Protein AF-A0A2N9NVM3-F1 (afdb_monomer_lite)

Secondary structure (DSSP, 8-state):
---------HHHHHHHHTTS-HHHHHHHHHHHHHHS-HHHHHHHHTTTS-TTS-S-S-SGGGG--HHHHHHHHHHHHHTTTT-------TTTTT---HHHHHHHHHHHHHHHHHHHHTTTS-HHHHHHHHHHHHHHHHHHHTT-TTS----TT--GGGG---HHHHHHHHHHHHHHTSSTT--------

Radius of gyration: 20.51 Å; chains: 1; bounding box: 53×55×55 Å

Structure (mmCIF, N/CA/C/O backbone):
data_AF-A0A2N9NVM3-F1
#
_entry.id   AF-A0A2N9NVM3-F1
#
loop_
_atom_site.group_PDB
_atom_site.id
_atom_site.type_symbol
_atom_site.label_atom_id
_atom_site.label_alt_id
_atom_site.label_comp_id
_atom_site.label_asym_id
_atom_site.label_entity_id
_atom_site.label_seq_id
_atom_site.pdbx_PDB_ins_code
_atom_site.Cartn_x
_atom_site.Cartn_y
_atom_site.Cartn_z
_atom_site.occupancy
_atom_site.B_iso_or_equiv
_atom_site.auth_seq_id
_atom_site.auth_comp_id
_atom_site.auth_asym_id
_atom_site.auth_atom_id
_atom_site.pdbx_PDB_model_num
ATOM 1 N N . MET A 1 1 ? -28.278 -16.603 -3.572 1.00 43.81 1 MET A N 1
ATOM 2 C CA . MET A 1 1 ? -27.809 -16.769 -4.966 1.00 43.81 1 MET A CA 1
ATOM 3 C C . MET A 1 1 ? -26.433 -17.414 -4.923 1.00 43.81 1 MET A C 1
ATOM 5 O O . MET A 1 1 ? -25.595 -16.929 -4.177 1.00 43.81 1 MET A O 1
ATOM 9 N N . ALA A 1 2 ? -26.218 -18.531 -5.621 1.00 50.50 2 ALA A N 1
ATOM 10 C CA . ALA A 1 2 ? -24.926 -19.216 -5.622 1.00 50.50 2 ALA A CA 1
ATOM 11 C C . ALA A 1 2 ? -23.904 -18.410 -6.440 1.00 50.50 2 ALA A C 1
ATOM 13 O O . ALA A 1 2 ? -24.121 -18.149 -7.624 1.00 50.50 2 ALA A O 1
ATOM 14 N N . THR A 1 3 ? -22.810 -17.994 -5.806 1.00 59.72 3 THR A N 1
ATOM 15 C CA . THR A 1 3 ? -21.703 -17.288 -6.456 1.00 59.72 3 THR A CA 1
ATOM 16 C C . THR A 1 3 ? -21.064 -18.227 -7.476 1.00 59.72 3 THR A C 1
ATOM 18 O O . THR A 1 3 ? -20.516 -19.266 -7.103 1.00 59.72 3 THR A O 1
ATOM 21 N N . LYS A 1 4 ? -21.159 -17.906 -8.772 1.00 60.75 4 LYS A N 1
ATOM 22 C CA . LYS A 1 4 ? -20.464 -18.679 -9.810 1.00 60.75 4 LYS A CA 1
ATOM 23 C C . LYS A 1 4 ? -18.955 -18.628 -9.534 1.00 60.75 4 LYS A C 1
ATOM 25 O O . LYS A 1 4 ? -18.441 -17.540 -9.268 1.00 60.75 4 LYS A O 1
ATOM 30 N N . PRO A 1 5 ? -18.237 -19.763 -9.589 1.00 71.94 5 PRO A N 1
ATOM 31 C CA . PRO A 1 5 ? -16.793 -19.754 -9.422 1.00 71.94 5 PRO A CA 1
ATOM 32 C C . PRO A 1 5 ? -16.170 -18.914 -10.537 1.00 71.94 5 PRO A C 1
ATOM 34 O O . PRO A 1 5 ? -16.451 -19.132 -11.716 1.00 71.94 5 PRO A O 1
ATOM 37 N N . VAL A 1 6 ? -15.338 -17.942 -10.161 1.00 78.94 6 VAL A N 1
ATOM 38 C CA . VAL A 1 6 ? -14.567 -17.150 -11.122 1.00 78.94 6 VAL A CA 1
ATOM 39 C C . VAL A 1 6 ? -13.628 -18.106 -11.854 1.00 78.94 6 VAL A C 1
ATOM 41 O O . VAL A 1 6 ? -12.724 -18.690 -11.254 1.00 78.94 6 VAL A O 1
ATOM 44 N N . GLN A 1 7 ? -13.867 -18.305 -13.147 1.00 87.75 7 GLN A N 1
ATOM 45 C CA . GLN A 1 7 ? -13.035 -19.161 -13.977 1.00 87.75 7 GLN A CA 1
ATOM 46 C C . GLN A 1 7 ? -11.880 -18.330 -14.540 1.00 87.75 7 GLN A C 1
ATOM 48 O O . GLN A 1 7 ? -12.080 -17.477 -15.399 1.00 87.75 7 GLN A O 1
ATOM 53 N N . ILE A 1 8 ? -10.669 -18.578 -14.041 1.00 89.88 8 ILE A N 1
ATOM 54 C CA . ILE A 1 8 ? -9.449 -17.916 -14.515 1.00 89.88 8 ILE A CA 1
ATOM 55 C C . ILE A 1 8 ? -8.679 -18.883 -15.414 1.00 89.88 8 ILE A C 1
ATOM 57 O O . ILE A 1 8 ? -8.259 -19.957 -14.976 1.00 89.88 8 ILE A O 1
ATOM 61 N N . ASP A 1 9 ? -8.455 -18.481 -16.664 1.00 94.75 9 ASP A N 1
ATOM 62 C CA . ASP A 1 9 ? -7.549 -19.168 -17.583 1.00 94.75 9 ASP A CA 1
ATOM 63 C C . ASP A 1 9 ? -6.093 -18.940 -17.139 1.00 94.75 9 ASP A C 1
ATOM 65 O O . ASP A 1 9 ? -5.556 -17.829 -17.188 1.00 94.75 9 ASP A O 1
ATOM 69 N N . ARG A 1 10 ? -5.448 -20.015 -16.678 1.00 94.25 10 ARG A N 1
ATOM 70 C CA . ARG A 1 10 ? -4.099 -19.961 -16.100 1.00 94.25 10 ARG A CA 1
ATOM 71 C C . ARG A 1 10 ? -3.013 -19.715 -17.142 1.00 94.25 10 ARG A C 1
ATOM 73 O O . ARG A 1 10 ? -1.951 -19.214 -16.771 1.00 94.25 10 ARG A O 1
ATOM 80 N N . ASP A 1 11 ? -3.234 -20.096 -18.396 1.00 96.25 11 ASP A N 1
ATOM 81 C CA . ASP A 1 11 ? -2.278 -19.867 -19.477 1.00 96.25 11 ASP A CA 1
ATOM 82 C C . ASP A 1 11 ? -2.306 -18.399 -19.896 1.00 96.25 11 ASP A C 1
ATOM 84 O O . ASP A 1 11 ? -1.250 -17.765 -19.976 1.00 96.25 11 ASP A O 1
ATOM 88 N N . LYS A 1 12 ? -3.505 -17.822 -20.039 1.00 95.75 12 LYS A N 1
ATOM 89 C CA . LYS A 1 12 ? -3.668 -16.386 -20.306 1.00 95.75 12 LYS A CA 1
ATOM 90 C C . LYS A 1 12 ? -3.138 -15.525 -19.168 1.00 95.75 12 LYS A C 1
ATOM 92 O O . LYS A 1 12 ? -2.425 -14.562 -19.437 1.00 95.75 12 LYS A O 1
ATOM 97 N N . LEU A 1 13 ? -3.400 -15.898 -17.912 1.00 93.81 13 LEU A N 1
ATOM 98 C CA . LEU A 1 13 ? -2.830 -15.198 -16.758 1.00 93.81 13 LEU A CA 1
ATOM 99 C C . LEU A 1 13 ? -1.296 -15.223 -16.799 1.00 93.81 13 LEU A C 1
ATOM 101 O O . LEU A 1 13 ? -0.665 -14.181 -16.664 1.00 93.81 13 LEU A O 1
ATOM 105 N N . ARG A 1 14 ? -0.680 -16.387 -17.054 1.00 94.06 14 ARG A N 1
ATOM 106 C CA . ARG A 1 14 ? 0.783 -16.485 -17.196 1.00 94.06 14 ARG A CA 1
ATOM 107 C C . ARG A 1 14 ? 1.317 -15.618 -18.333 1.00 94.06 14 ARG A C 1
ATOM 109 O O . ARG A 1 14 ? 2.374 -15.015 -18.180 1.00 94.06 14 ARG A O 1
ATOM 116 N N . ALA A 1 15 ? 0.617 -15.561 -19.463 1.00 95.00 15 ALA A N 1
ATOM 117 C CA . ALA A 1 15 ? 1.005 -14.711 -20.582 1.00 95.00 15 ALA A CA 1
ATOM 118 C C . ALA A 1 15 ? 0.912 -13.216 -20.236 1.00 95.00 15 ALA A C 1
ATOM 120 O O . ALA A 1 15 ? 1.803 -12.465 -20.617 1.00 95.00 15 ALA A O 1
ATOM 121 N N . ALA A 1 16 ? -0.121 -12.798 -19.498 1.00 94.31 16 ALA A N 1
ATOM 122 C CA . ALA A 1 16 ? -0.283 -11.419 -19.044 1.00 94.31 16 ALA A CA 1
ATOM 123 C C . ALA A 1 16 ? 0.803 -11.019 -18.034 1.00 94.31 16 ALA A C 1
ATOM 125 O O . ALA A 1 16 ? 1.470 -10.010 -18.233 1.00 94.31 16 ALA A O 1
ATOM 126 N N . VAL A 1 17 ? 1.057 -11.855 -17.019 1.00 92.94 17 VAL A N 1
ATOM 127 C CA . VAL A 1 17 ? 2.095 -11.612 -15.998 1.00 92.94 17 VAL A CA 1
ATOM 128 C C . VAL A 1 17 ? 3.482 -11.440 -16.627 1.00 92.94 17 VAL A C 1
ATOM 130 O O . VAL A 1 17 ? 4.239 -10.579 -16.209 1.00 92.94 17 VAL A O 1
ATOM 133 N N . ARG A 1 18 ? 3.817 -12.209 -17.671 1.00 92.31 18 ARG A N 1
ATOM 134 C CA . ARG A 1 18 ? 5.114 -12.103 -18.372 1.00 92.31 18 ARG A CA 1
ATOM 135 C C . ARG A 1 18 ? 5.305 -10.812 -19.169 1.00 92.31 18 ARG A C 1
ATOM 137 O O . ARG A 1 18 ? 6.420 -10.539 -19.592 1.00 92.31 18 ARG A O 1
ATOM 144 N N . LYS A 1 19 ? 4.224 -10.084 -19.446 1.00 92.44 19 LYS A N 1
ATOM 145 C CA . LYS A 1 19 ? 4.251 -8.792 -20.146 1.00 92.44 19 LYS A CA 1
ATOM 146 C C . LYS A 1 19 ? 4.140 -7.611 -19.183 1.00 92.44 19 LYS A C 1
ATOM 148 O O . LYS A 1 19 ? 4.164 -6.471 -19.629 1.00 92.44 19 LYS A O 1
ATOM 153 N N . LEU A 1 20 ? 3.947 -7.892 -17.899 1.00 89.12 20 LEU A N 1
ATOM 154 C CA . LEU A 1 20 ? 3.790 -6.896 -16.859 1.00 89.12 20 LEU A CA 1
ATOM 155 C C . LEU A 1 20 ? 5.162 -6.311 -16.495 1.00 89.12 20 LEU A C 1
ATOM 157 O O . LEU A 1 20 ? 6.168 -7.019 -16.570 1.00 89.12 20 LEU A O 1
ATOM 161 N N . GLY A 1 21 ? 5.197 -5.042 -16.087 1.00 85.44 21 GLY A N 1
ATOM 162 C CA . GLY A 1 21 ? 6.404 -4.445 -15.516 1.00 85.44 21 GLY A CA 1
ATOM 163 C C . GLY A 1 21 ? 6.828 -5.163 -14.231 1.00 85.44 21 GLY A C 1
ATOM 164 O O . GLY A 1 21 ? 5.990 -5.722 -13.512 1.00 85.44 21 GLY A O 1
ATOM 165 N N . ASN A 1 22 ? 8.131 -5.177 -13.950 1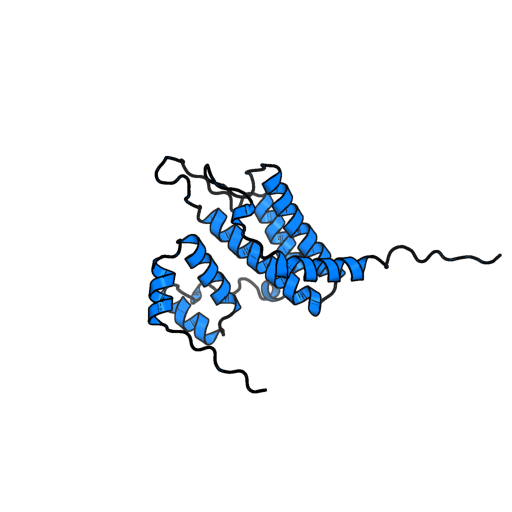.00 86.69 22 ASN A N 1
ATOM 166 C CA . ASN A 1 22 ? 8.690 -5.862 -12.779 1.00 86.69 22 ASN A CA 1
ATOM 167 C C . ASN A 1 22 ? 8.105 -5.318 -11.465 1.00 86.69 22 ASN A C 1
ATOM 169 O O . ASN A 1 22 ? 7.846 -6.089 -10.544 1.00 86.69 22 ASN A O 1
ATOM 173 N N . GLU A 1 23 ? 7.836 -4.017 -11.409 1.00 85.75 23 GLU A N 1
ATOM 174 C CA . GLU A 1 23 ? 7.182 -3.315 -10.307 1.00 85.75 23 GLU A CA 1
ATOM 175 C C . GLU A 1 23 ? 5.791 -3.886 -10.009 1.00 85.75 23 GLU A C 1
ATOM 177 O O . GLU A 1 23 ? 5.458 -4.176 -8.865 1.00 85.75 23 GLU A O 1
ATOM 182 N N . TYR A 1 24 ? 4.997 -4.177 -11.037 1.00 87.19 24 TYR A N 1
ATOM 183 C CA . TYR A 1 24 ? 3.672 -4.758 -10.848 1.00 87.19 24 TYR A CA 1
ATOM 184 C C . TYR A 1 24 ? 3.721 -6.245 -10.494 1.00 87.19 24 TYR A C 1
ATOM 186 O O . TYR A 1 24 ? 2.828 -6.740 -9.805 1.00 87.19 24 TYR A O 1
ATOM 194 N N . ILE A 1 25 ? 4.752 -6.974 -10.935 1.00 90.56 25 ILE A N 1
ATOM 195 C CA . ILE A 1 25 ? 4.993 -8.346 -10.465 1.00 90.56 25 ILE A CA 1
ATOM 196 C C . ILE A 1 25 ? 5.312 -8.321 -8.967 1.00 90.56 25 ILE A C 1
ATOM 198 O O . ILE A 1 25 ? 4.802 -9.166 -8.231 1.00 90.56 25 ILE A O 1
ATOM 202 N N . PHE A 1 26 ? 6.107 -7.345 -8.522 1.00 90.12 26 PHE A N 1
ATOM 203 C CA . PHE A 1 26 ? 6.397 -7.119 -7.110 1.00 90.12 26 PHE A CA 1
ATOM 204 C C . PHE A 1 26 ? 5.114 -6.814 -6.323 1.00 90.12 26 PHE A C 1
ATOM 206 O O . PHE A 1 26 ? 4.819 -7.530 -5.370 1.00 90.12 26 PHE A O 1
ATOM 213 N N . TYR A 1 27 ? 4.293 -5.859 -6.774 1.00 90.94 27 TYR A N 1
ATOM 214 C CA . TYR A 1 27 ? 3.013 -5.535 -6.124 1.00 90.94 27 TYR A CA 1
ATOM 215 C C . TYR A 1 27 ? 2.077 -6.744 -6.032 1.00 90.94 27 TYR A C 1
ATOM 217 O O . TYR A 1 27 ? 1.525 -7.026 -4.976 1.00 90.94 27 TYR A O 1
ATOM 225 N N . MET A 1 28 ? 1.953 -7.521 -7.112 1.00 91.44 28 MET A N 1
ATOM 226 C CA . MET A 1 28 ? 1.119 -8.726 -7.119 1.00 91.44 28 MET A CA 1
ATOM 227 C C . MET A 1 28 ? 1.611 -9.787 -6.119 1.00 91.44 28 MET A C 1
ATOM 229 O O . MET A 1 28 ? 0.804 -10.547 -5.579 1.00 91.44 28 MET A O 1
ATOM 233 N N . LEU A 1 29 ? 2.926 -9.898 -5.904 1.00 91.69 29 LEU A N 1
ATOM 234 C CA . LEU A 1 29 ? 3.488 -10.806 -4.902 1.00 91.69 29 LEU A CA 1
ATOM 235 C C . LEU A 1 29 ? 3.225 -10.307 -3.482 1.00 91.69 29 LEU A C 1
ATOM 237 O O . LEU A 1 29 ? 2.906 -11.134 -2.628 1.00 91.69 29 LEU A O 1
ATOM 241 N N . ASP A 1 30 ? 3.311 -8.999 -3.256 1.00 90.12 30 ASP A N 1
ATOM 242 C CA . ASP A 1 30 ? 3.001 -8.375 -1.969 1.00 90.12 30 ASP A CA 1
ATOM 243 C C . ASP A 1 30 ? 1.523 -8.576 -1.593 1.00 90.12 30 ASP A C 1
ATOM 245 O O . ASP A 1 30 ? 1.215 -9.156 -0.551 1.00 90.12 30 ASP A O 1
ATOM 249 N N . ASP A 1 31 ? 0.601 -8.303 -2.524 1.00 88.75 31 ASP A N 1
ATOM 250 C CA . ASP A 1 31 ? -0.831 -8.594 -2.359 1.00 88.75 31 ASP A CA 1
ATOM 251 C C . ASP A 1 31 ? -1.080 -10.080 -2.042 1.00 88.75 31 ASP A C 1
ATOM 253 O O . ASP A 1 31 ? -1.942 -10.450 -1.237 1.00 88.75 31 ASP A O 1
ATOM 257 N N . ALA A 1 32 ? -0.323 -10.979 -2.677 1.00 92.12 32 ALA A N 1
ATOM 258 C CA . ALA A 1 32 ? -0.462 -12.410 -2.451 1.00 92.12 32 ALA A CA 1
ATOM 259 C C . ALA A 1 32 ? -0.030 -12.838 -1.038 1.00 92.12 32 ALA A C 1
ATOM 261 O O . ALA A 1 32 ? -0.551 -13.845 -0.549 1.00 92.12 32 ALA A O 1
ATOM 262 N N . ILE A 1 33 ? 0.879 -12.115 -0.376 1.00 91.50 33 ILE A N 1
ATOM 263 C CA . ILE A 1 33 ? 1.275 -12.390 1.015 1.00 91.50 33 ILE A CA 1
ATOM 264 C C . ILE A 1 33 ? 0.074 -12.208 1.949 1.00 91.50 33 ILE A C 1
ATOM 266 O O . ILE A 1 33 ? -0.176 -13.079 2.783 1.00 91.50 33 ILE A O 1
ATOM 270 N N . GLU A 1 34 ? -0.711 -11.150 1.752 1.00 87.19 34 GLU A N 1
ATOM 271 C CA . GLU A 1 34 ? -1.901 -10.849 2.560 1.00 87.19 34 GLU A CA 1
ATOM 272 C C . GLU A 1 34 ? -3.100 -11.750 2.205 1.00 87.19 34 GLU A C 1
ATOM 274 O O . GLU A 1 34 ? -3.860 -12.192 3.071 1.00 87.19 34 GLU A O 1
ATOM 279 N N . LEU A 1 35 ? -3.287 -12.071 0.920 1.00 89.25 35 LEU A N 1
ATOM 280 C CA . LEU A 1 35 ? -4.484 -12.782 0.448 1.00 89.25 35 LEU A CA 1
ATOM 281 C C . LEU A 1 35 ? -4.391 -14.310 0.553 1.00 89.25 35 LEU A C 1
ATOM 283 O O . LEU A 1 35 ? -5.414 -15.010 0.606 1.00 89.25 35 LEU A O 1
ATOM 287 N N . LEU A 1 36 ? -3.185 -14.881 0.517 1.00 91.94 36 LEU A N 1
ATOM 288 C CA . LEU A 1 36 ? -3.015 -16.329 0.535 1.00 91.94 36 LEU A CA 1
ATOM 289 C C . LEU A 1 36 ? -3.084 -16.892 1.953 1.00 91.94 36 LEU A C 1
ATOM 291 O O . LEU A 1 36 ? -2.480 -16.405 2.898 1.00 91.94 36 LEU A O 1
ATOM 295 N N . ARG A 1 37 ? -3.739 -18.052 2.086 1.00 92.50 37 ARG A N 1
ATOM 296 C CA . ARG A 1 37 ? -3.685 -18.827 3.335 1.00 92.50 37 ARG A CA 1
ATOM 297 C C . ARG A 1 37 ? -2.225 -19.162 3.692 1.00 92.50 37 ARG A C 1
ATOM 299 O O . ARG A 1 37 ? -1.493 -19.573 2.782 1.00 92.50 37 ARG A O 1
ATOM 306 N N . PRO A 1 38 ? -1.841 -19.180 4.985 1.00 90.38 38 PRO A N 1
ATOM 307 C CA . PRO A 1 38 ? -0.459 -19.434 5.412 1.00 90.38 38 PRO A CA 1
ATOM 308 C C . PRO A 1 38 ? 0.158 -20.707 4.819 1.00 90.38 38 PRO A C 1
ATOM 310 O O . PRO A 1 38 ? 1.313 -20.730 4.410 1.00 90.38 38 PRO A O 1
ATOM 313 N N . THR A 1 39 ? -0.633 -21.775 4.674 1.00 91.69 39 THR A N 1
ATOM 314 C CA . THR A 1 39 ? -0.169 -23.042 4.085 1.00 91.69 39 THR A CA 1
ATOM 315 C C . THR A 1 39 ? 0.169 -22.941 2.596 1.00 91.69 39 THR A C 1
ATOM 317 O O . THR A 1 39 ? 1.052 -23.654 2.116 1.00 91.69 39 THR A O 1
ATOM 320 N N . LYS A 1 40 ? -0.525 -22.081 1.841 1.00 94.44 40 LYS A N 1
ATOM 321 C CA . LYS A 1 40 ? -0.220 -21.811 0.429 1.00 94.44 40 LYS A CA 1
ATOM 322 C C . LYS A 1 40 ? 0.978 -20.878 0.311 1.00 94.44 40 LYS A C 1
ATOM 324 O O . LYS A 1 40 ? 1.862 -21.173 -0.489 1.00 94.44 40 LYS A O 1
ATOM 329 N N . LEU A 1 41 ? 1.030 -19.835 1.140 1.00 92.50 41 LEU A N 1
ATOM 330 C CA . LEU A 1 41 ? 2.157 -18.911 1.187 1.00 92.50 41 LEU A CA 1
ATOM 331 C C . LEU A 1 41 ? 3.462 -19.652 1.511 1.00 92.50 41 LEU A C 1
ATOM 333 O O . LEU A 1 41 ? 4.410 -19.575 0.737 1.00 92.50 41 LEU A O 1
ATOM 337 N N . TYR A 1 42 ? 3.463 -20.507 2.540 1.00 91.69 42 TYR A N 1
ATOM 338 C CA . TYR A 1 42 ? 4.597 -21.371 2.886 1.00 91.69 42 TYR A CA 1
ATOM 339 C C . TYR A 1 42 ? 5.068 -22.225 1.700 1.00 91.69 42 TYR A C 1
ATOM 341 O O . TYR A 1 42 ? 6.263 -22.346 1.448 1.00 91.69 42 TYR A O 1
ATOM 349 N N . LYS A 1 43 ? 4.139 -22.814 0.930 1.00 93.88 43 LYS A N 1
ATOM 350 C CA . LYS A 1 43 ? 4.478 -23.637 -0.247 1.00 93.88 43 LYS A CA 1
ATOM 351 C C . LYS A 1 43 ? 5.142 -22.843 -1.372 1.00 93.88 43 LYS A C 1
ATOM 353 O O . LYS A 1 43 ? 5.894 -23.451 -2.134 1.00 93.88 43 LYS A O 1
ATOM 358 N N . ILE A 1 44 ? 4.825 -21.558 -1.513 1.00 92.94 44 ILE A N 1
ATOM 359 C CA . ILE A 1 44 ? 5.439 -20.669 -2.503 1.00 92.94 44 ILE A CA 1
ATOM 360 C C . ILE A 1 44 ? 6.782 -20.176 -1.964 1.00 92.94 44 ILE A C 1
ATOM 362 O O . ILE A 1 44 ? 7.808 -20.460 -2.573 1.00 92.94 44 ILE A O 1
ATOM 366 N N . ALA A 1 45 ? 6.786 -19.535 -0.793 1.00 92.38 45 ALA A N 1
ATOM 367 C CA . ALA A 1 45 ? 7.950 -18.862 -0.225 1.00 92.38 45 ALA A CA 1
ATOM 368 C C . ALA A 1 45 ? 9.130 -19.813 0.028 1.00 92.38 45 ALA A C 1
ATOM 370 O O . ALA A 1 45 ? 10.256 -19.498 -0.343 1.00 92.38 45 ALA A O 1
ATOM 371 N N . LYS A 1 46 ? 8.882 -21.034 0.532 1.00 93.88 46 LYS A N 1
ATOM 372 C CA . LYS A 1 46 ? 9.948 -22.018 0.814 1.00 93.88 46 LYS A CA 1
ATOM 373 C C . LYS A 1 46 ? 10.758 -22.457 -0.410 1.00 93.88 46 LYS A C 1
ATOM 375 O O . LYS A 1 46 ? 11.768 -23.132 -0.260 1.00 93.88 46 LYS A O 1
ATOM 380 N N . LYS A 1 47 ? 10.256 -22.195 -1.623 1.00 93.94 47 LYS A N 1
ATOM 381 C CA . LYS A 1 47 ? 10.963 -22.520 -2.870 1.00 93.94 47 LYS A CA 1
ATOM 382 C C . LYS A 1 47 ? 12.045 -21.497 -3.205 1.00 93.94 47 LYS A C 1
ATOM 384 O O . LYS A 1 47 ? 12.915 -21.812 -4.005 1.00 93.94 47 LYS A O 1
ATOM 389 N N . TYR A 1 48 ? 11.948 -20.298 -2.635 1.00 92.94 48 TYR A N 1
ATOM 390 C CA . TYR A 1 48 ? 12.794 -19.156 -2.966 1.00 92.94 48 TYR A CA 1
ATOM 391 C C . TYR A 1 48 ? 13.565 -18.624 -1.750 1.00 92.94 48 TYR A C 1
ATOM 393 O O . TYR A 1 48 ? 14.601 -18.000 -1.935 1.00 92.94 48 TYR A O 1
ATOM 401 N N . LEU A 1 49 ? 13.086 -18.876 -0.525 1.00 92.06 49 LEU A N 1
ATOM 402 C CA . LEU A 1 49 ? 13.612 -18.301 0.716 1.00 92.06 49 LEU A CA 1
ATOM 403 C C . LEU A 1 49 ? 13.805 -19.370 1.802 1.00 92.06 49 LEU A C 1
ATOM 405 O O . LEU A 1 49 ? 13.002 -20.305 1.909 1.00 92.06 49 LEU A O 1
ATOM 409 N N . ASP A 1 50 ? 14.816 -19.191 2.660 1.00 88.75 50 ASP A N 1
ATOM 410 C CA . ASP A 1 50 ? 14.917 -19.943 3.915 1.00 88.75 50 ASP A CA 1
ATOM 411 C C . ASP A 1 50 ? 13.979 -19.343 4.968 1.00 88.75 50 ASP A C 1
ATOM 413 O O . ASP A 1 50 ? 14.245 -18.313 5.583 1.00 88.75 50 ASP A O 1
ATOM 417 N N . LEU A 1 51 ? 12.866 -20.032 5.202 1.00 87.19 51 LEU A N 1
ATOM 418 C CA . LEU A 1 51 ? 11.834 -19.574 6.128 1.00 87.19 51 LEU A CA 1
ATOM 419 C C . LEU A 1 51 ? 12.233 -19.709 7.603 1.00 87.19 51 LEU A C 1
ATOM 421 O O . LEU A 1 51 ? 11.503 -19.232 8.469 1.00 87.19 51 LEU A O 1
ATOM 425 N N . LYS A 1 52 ? 13.358 -20.362 7.927 1.00 82.88 52 LYS A N 1
ATOM 426 C CA . LYS A 1 52 ? 13.826 -20.459 9.318 1.00 82.88 52 LYS A CA 1
ATOM 427 C C . LYS A 1 52 ? 14.267 -19.106 9.871 1.00 82.88 52 LYS A C 1
ATOM 429 O O . LYS A 1 52 ? 14.085 -18.887 11.064 1.00 82.88 52 LYS A O 1
ATOM 434 N N . GLY A 1 53 ? 14.800 -18.235 9.012 1.00 79.44 53 GLY A N 1
ATOM 435 C CA . GLY A 1 53 ? 15.243 -16.887 9.370 1.00 79.44 53 GLY A CA 1
ATOM 436 C C . GLY A 1 53 ? 14.134 -15.832 9.386 1.00 79.44 53 GLY A C 1
ATOM 437 O O . GLY A 1 53 ? 14.370 -14.737 9.865 1.00 79.44 53 GLY A O 1
ATOM 438 N N . LEU A 1 54 ? 12.928 -16.148 8.901 1.00 82.19 54 LEU A N 1
ATOM 439 C CA . LEU A 1 54 ? 11.796 -15.208 8.809 1.00 82.19 54 LEU A CA 1
ATOM 440 C C . LEU A 1 54 ? 10.814 -15.354 9.982 1.00 82.19 54 LEU A C 1
ATOM 442 O O . LEU A 1 54 ? 9.599 -15.236 9.814 1.00 82.19 54 LEU A O 1
ATOM 446 N N . ARG A 1 55 ? 11.321 -15.719 11.161 1.00 76.88 55 ARG A N 1
ATOM 447 C CA . ARG A 1 55 ? 10.495 -15.826 12.369 1.00 76.88 55 ARG A CA 1
ATOM 448 C C . ARG A 1 55 ? 10.264 -14.432 12.957 1.00 76.88 55 ARG A C 1
ATOM 450 O O . ARG A 1 55 ? 11.129 -13.582 12.790 1.00 76.88 55 ARG A O 1
ATOM 457 N N . PRO A 1 56 ? 9.137 -14.197 13.649 1.00 73.62 56 PRO A N 1
ATOM 458 C CA . PRO A 1 56 ? 8.928 -12.937 14.351 1.00 73.62 56 PRO A CA 1
ATOM 459 C C . PRO A 1 56 ? 10.061 -12.695 15.353 1.00 73.62 56 PRO A C 1
ATOM 461 O O . PRO A 1 56 ? 10.384 -13.599 16.126 1.00 73.62 56 PRO A O 1
ATOM 464 N N . ASP A 1 57 ? 10.623 -11.486 15.355 1.00 70.75 57 ASP A N 1
ATOM 465 C CA . ASP A 1 57 ? 11.683 -11.104 16.295 1.00 70.75 57 ASP A CA 1
ATOM 466 C C . ASP A 1 57 ? 11.165 -11.028 17.745 1.00 70.75 57 ASP A C 1
ATOM 468 O O . ASP A 1 57 ? 11.905 -11.311 18.685 1.00 70.75 57 ASP A O 1
ATOM 472 N N . THR A 1 58 ? 9.877 -10.707 17.941 1.00 61.38 58 THR A N 1
ATOM 473 C CA . THR A 1 58 ? 9.188 -10.697 19.247 1.00 61.38 58 THR A CA 1
ATOM 474 C C . THR A 1 58 ? 7.695 -11.036 19.116 1.00 61.38 58 THR A C 1
ATOM 476 O O . THR A 1 58 ? 7.078 -10.807 18.075 1.00 61.38 58 THR A O 1
ATOM 479 N N . GLU A 1 59 ? 7.068 -11.544 20.188 1.00 55.84 59 GLU A N 1
ATOM 480 C CA . GLU A 1 59 ? 5.605 -11.754 20.244 1.00 55.84 59 GLU A CA 1
ATOM 481 C C . GLU A 1 59 ? 4.811 -10.430 20.196 1.00 55.84 59 GLU A C 1
ATOM 483 O O . GLU A 1 59 ? 3.676 -10.406 19.711 1.00 55.84 59 GLU A O 1
ATOM 488 N N . GLU A 1 60 ? 5.403 -9.318 20.646 1.00 50.00 60 GLU A N 1
ATOM 489 C CA . GLU A 1 60 ? 4.778 -7.986 20.706 1.00 50.00 60 GLU A CA 1
ATOM 490 C C . GLU A 1 60 ? 4.601 -7.323 19.337 1.00 50.00 60 GLU A C 1
ATOM 492 O O . GLU A 1 60 ? 3.623 -6.596 19.141 1.00 50.00 60 GLU A O 1
ATOM 497 N N . ALA A 1 61 ? 5.455 -7.642 18.356 1.00 51.75 61 ALA A N 1
ATOM 498 C CA . ALA A 1 61 ? 5.276 -7.205 16.968 1.00 51.75 61 ALA A CA 1
ATOM 499 C C . ALA A 1 61 ? 3.913 -7.641 16.391 1.00 51.75 61 ALA A C 1
ATOM 501 O O . ALA A 1 61 ? 3.347 -6.969 15.532 1.00 51.75 61 ALA A O 1
ATOM 502 N N . THR A 1 62 ? 3.334 -8.719 16.926 1.00 52.28 62 THR A N 1
ATOM 503 C CA . THR A 1 62 ? 2.046 -9.284 16.498 1.00 52.28 62 THR A CA 1
ATOM 504 C C . THR A 1 62 ? 0.823 -8.474 16.960 1.00 52.28 62 THR A C 1
ATOM 506 O O . THR A 1 62 ? -0.291 -8.771 16.531 1.00 52.28 62 THR A O 1
ATOM 509 N N . LYS A 1 63 ? 0.982 -7.472 17.842 1.00 59.00 63 LYS A N 1
ATOM 510 C CA . LYS A 1 63 ? -0.133 -6.689 18.425 1.00 59.00 63 LYS A CA 1
ATOM 511 C C . LYS A 1 63 ? -0.114 -5.196 18.083 1.00 59.00 63 LYS A C 1
ATOM 513 O O . LYS A 1 63 ? -0.902 -4.441 18.651 1.00 59.00 63 LYS A O 1
ATOM 518 N N . ALA A 1 64 ? 0.768 -4.758 17.187 1.00 73.94 64 ALA A N 1
ATOM 519 C CA . ALA A 1 64 ? 0.813 -3.363 16.766 1.00 73.94 64 ALA A CA 1
ATOM 520 C C . ALA A 1 64 ? -0.545 -2.935 16.170 1.00 73.94 64 ALA A C 1
ATOM 522 O O . ALA A 1 64 ? -1.105 -3.613 15.309 1.00 73.94 64 ALA A O 1
ATOM 523 N N . SER A 1 65 ? -1.104 -1.821 16.652 1.00 88.38 65 SER A N 1
ATOM 524 C CA . SER A 1 65 ? -2.311 -1.240 16.057 1.00 88.38 65 SER A CA 1
ATOM 525 C C . SER A 1 65 ? -1.997 -0.695 14.662 1.00 88.38 65 SER A C 1
ATOM 527 O O . SER A 1 65 ? -0.866 -0.279 14.399 1.00 88.38 65 SER A O 1
ATOM 529 N N . LEU A 1 66 ? -3.004 -0.617 13.787 1.00 93.00 66 LEU A N 1
ATOM 530 C CA . LEU A 1 66 ? -2.857 -0.033 12.446 1.00 93.00 66 LEU A CA 1
ATOM 531 C C . LEU A 1 66 ? -2.210 1.360 12.494 1.00 93.00 66 LEU A C 1
ATOM 533 O O . LEU A 1 66 ? -1.285 1.638 11.739 1.00 93.00 66 LEU A O 1
ATOM 537 N N . LEU A 1 67 ? -2.646 2.209 13.427 1.00 94.69 67 LEU A N 1
ATOM 538 C CA . LEU A 1 67 ? -2.078 3.543 13.604 1.00 94.69 67 LEU A CA 1
ATOM 539 C C . LEU A 1 67 ? -0.595 3.499 14.001 1.00 94.69 67 LEU A C 1
ATOM 541 O O . LEU A 1 67 ? 0.185 4.330 13.543 1.00 94.69 67 LEU A O 1
ATOM 545 N N . SER A 1 68 ? -0.187 2.547 14.845 1.00 93.94 68 SER A N 1
ATOM 546 C CA . SER A 1 68 ? 1.225 2.407 15.223 1.00 93.94 68 SER A CA 1
ATOM 547 C C . SER A 1 68 ? 2.097 1.936 14.056 1.00 93.94 68 SER A C 1
ATOM 549 O O . SER A 1 68 ? 3.220 2.413 13.906 1.00 93.94 68 SER A O 1
ATOM 551 N N . GLU A 1 69 ? 1.571 1.063 13.194 1.00 94.50 69 GLU A N 1
ATOM 552 C CA . GLU A 1 69 ? 2.254 0.656 11.965 1.00 94.50 69 GLU A CA 1
ATOM 553 C C . GLU A 1 69 ? 2.387 1.819 10.979 1.00 94.50 69 GLU A C 1
ATOM 555 O O . GLU A 1 69 ? 3.483 2.052 10.480 1.00 94.50 69 GLU A O 1
ATOM 560 N N . VAL A 1 70 ? 1.319 2.597 10.771 1.00 97.56 70 VAL A N 1
ATOM 561 C CA . VAL A 1 70 ? 1.347 3.783 9.900 1.00 97.56 70 VAL A CA 1
ATOM 562 C C . VAL A 1 70 ? 2.339 4.832 10.401 1.00 97.56 70 VAL A C 1
ATOM 564 O O . VAL A 1 70 ? 3.124 5.341 9.612 1.00 97.56 70 VAL A O 1
ATOM 567 N N . LYS A 1 71 ? 2.386 5.108 11.710 1.00 97.12 71 LYS A N 1
ATOM 568 C CA . LYS A 1 71 ? 3.377 6.033 12.294 1.00 97.12 71 LYS A CA 1
ATOM 569 C C . LYS A 1 71 ? 4.813 5.546 12.127 1.00 97.12 71 LYS A C 1
ATOM 571 O O . LYS A 1 71 ? 5.722 6.340 11.904 1.00 97.12 71 LYS A O 1
ATOM 576 N N . ARG A 1 72 ? 5.043 4.236 12.259 1.00 96.31 72 ARG A N 1
ATOM 577 C CA . ARG A 1 72 ? 6.367 3.651 12.013 1.00 96.31 72 ARG A CA 1
ATOM 578 C C . ARG A 1 72 ? 6.757 3.806 10.545 1.00 96.31 72 ARG A C 1
ATOM 580 O O . ARG A 1 72 ? 7.892 4.177 10.271 1.00 96.31 72 ARG A O 1
ATOM 587 N N . PHE A 1 73 ? 5.822 3.548 9.636 1.00 97.06 73 PHE A N 1
ATOM 588 C CA . PHE A 1 73 ? 6.028 3.716 8.203 1.00 97.06 73 PHE A CA 1
ATOM 589 C C . PHE A 1 73 ? 6.301 5.176 7.822 1.00 97.06 73 PHE A C 1
ATOM 591 O O . PHE A 1 73 ? 7.266 5.435 7.113 1.00 97.06 73 PHE A O 1
ATOM 598 N N . GLU A 1 74 ? 5.535 6.135 8.346 1.00 97.50 74 GLU A N 1
ATOM 599 C CA . GLU A 1 74 ? 5.783 7.575 8.179 1.00 97.50 74 GLU A CA 1
ATOM 600 C C . GLU A 1 74 ? 7.189 7.957 8.641 1.00 97.50 74 GLU A C 1
ATOM 602 O O . GLU A 1 74 ? 7.942 8.570 7.891 1.00 97.50 74 GLU A O 1
ATOM 607 N N . LYS A 1 75 ? 7.581 7.532 9.846 1.00 96.88 75 LYS A N 1
ATOM 608 C CA . LYS A 1 75 ? 8.915 7.814 10.378 1.00 96.88 75 LYS A CA 1
ATOM 609 C C . LYS A 1 75 ? 10.028 7.256 9.484 1.00 96.88 75 LYS A C 1
ATOM 611 O O . LYS A 1 75 ? 10.997 7.964 9.240 1.00 96.88 75 LYS A O 1
ATOM 616 N N . ALA A 1 76 ? 9.902 6.010 9.027 1.00 94.88 76 ALA A N 1
ATOM 617 C CA . ALA A 1 76 ? 10.878 5.385 8.131 1.00 94.88 76 ALA A CA 1
ATOM 618 C C . ALA A 1 76 ? 10.925 6.082 6.759 1.00 94.88 76 ALA A C 1
ATOM 620 O O . ALA A 1 76 ? 12.000 6.297 6.204 1.00 94.88 76 ALA A O 1
ATOM 621 N N . SER A 1 77 ? 9.758 6.494 6.253 1.00 95.00 77 SER A N 1
ATOM 622 C CA . SER A 1 77 ? 9.612 7.242 5.000 1.00 95.00 77 SER A CA 1
ATOM 623 C C . SER A 1 77 ? 10.359 8.570 5.067 1.00 95.00 77 SER A C 1
ATOM 625 O O . SER A 1 77 ? 11.231 8.819 4.246 1.00 95.00 77 SER A O 1
ATOM 627 N N . LEU A 1 78 ? 10.080 9.383 6.089 1.00 95.31 78 LEU A N 1
ATOM 628 C CA . LEU A 1 78 ? 10.714 10.692 6.295 1.00 95.31 78 LEU A CA 1
ATOM 629 C C . LEU A 1 78 ? 12.195 10.594 6.700 1.00 95.31 78 LEU A C 1
ATOM 631 O O . LEU A 1 78 ? 12.918 11.583 6.660 1.00 95.31 78 LEU A O 1
ATOM 635 N N . ALA A 1 79 ? 12.661 9.412 7.112 1.00 94.50 79 ALA A N 1
ATOM 636 C CA . ALA A 1 79 ? 14.080 9.140 7.335 1.00 94.50 79 ALA A CA 1
ATOM 637 C C . ALA A 1 79 ? 14.821 8.727 6.048 1.00 94.50 79 ALA A C 1
ATOM 639 O O . ALA A 1 79 ? 16.030 8.498 6.098 1.00 94.50 79 ALA A O 1
ATOM 640 N N . GLY A 1 80 ? 14.116 8.609 4.916 1.00 91.94 80 GLY A N 1
ATOM 641 C CA . GLY A 1 80 ? 14.683 8.211 3.631 1.00 91.94 80 GLY A CA 1
ATOM 642 C C . GLY A 1 80 ? 15.116 6.748 3.570 1.00 91.94 80 GLY A C 1
ATOM 643 O O . GLY A 1 80 ? 15.939 6.389 2.733 1.00 91.94 80 GLY A O 1
ATOM 644 N N . GLU A 1 81 ? 14.574 5.871 4.423 1.00 92.56 81 GLU A N 1
ATOM 645 C CA . GLU A 1 81 ? 14.957 4.447 4.452 1.00 92.56 81 GLU A CA 1
ATOM 646 C C . GLU A 1 81 ? 14.629 3.713 3.139 1.00 92.56 81 GLU A C 1
ATOM 648 O O . GLU A 1 81 ? 15.219 2.677 2.836 1.00 92.56 81 GLU A O 1
ATOM 653 N N . CYS A 1 82 ? 13.693 4.251 2.352 1.00 88.75 82 CYS A N 1
ATOM 654 C CA . CYS A 1 82 ? 13.319 3.743 1.033 1.00 88.75 82 CYS A CA 1
ATOM 655 C C . CYS A 1 82 ? 13.904 4.562 -0.128 1.00 88.75 82 CYS A C 1
ATOM 657 O O . CYS A 1 82 ? 13.674 4.209 -1.289 1.00 88.75 82 CYS A O 1
ATOM 659 N N . TYR A 1 83 ? 14.648 5.634 0.157 1.00 90.19 83 TYR A N 1
ATOM 660 C CA . TYR A 1 83 ? 15.257 6.455 -0.876 1.00 90.19 83 TYR A CA 1
ATOM 661 C C . TYR A 1 83 ? 16.422 5.705 -1.524 1.00 90.19 83 TYR A C 1
ATOM 663 O O . TYR A 1 83 ? 17.430 5.385 -0.896 1.00 90.19 83 TYR A O 1
ATOM 671 N N . GLU A 1 84 ? 16.282 5.433 -2.817 1.00 89.06 84 GLU A N 1
ATOM 672 C CA . GLU A 1 84 ? 17.289 4.743 -3.614 1.00 89.06 84 GLU A CA 1
ATOM 673 C C . GLU A 1 84 ? 17.329 5.380 -5.005 1.00 89.06 84 GLU A C 1
ATOM 675 O O . GLU A 1 84 ? 16.473 5.096 -5.849 1.00 89.06 84 GLU A O 1
ATOM 680 N N . SER A 1 85 ? 18.314 6.253 -5.232 1.00 88.44 85 SER A N 1
ATOM 681 C CA . SER A 1 85 ? 18.535 6.910 -6.520 1.00 88.44 85 SER A CA 1
ATOM 682 C C . SER A 1 85 ? 19.514 6.139 -7.403 1.00 88.44 85 SER A C 1
ATOM 684 O O . SER A 1 85 ? 20.326 5.331 -6.946 1.00 88.44 85 SER A O 1
ATOM 686 N N . PHE A 1 86 ? 19.444 6.395 -8.706 1.00 84.88 86 PHE A N 1
ATOM 687 C CA . PHE A 1 86 ? 20.368 5.841 -9.687 1.00 84.88 86 PHE A CA 1
ATOM 688 C C . PHE A 1 86 ? 20.609 6.839 -10.819 1.00 84.88 86 PHE A C 1
ATOM 690 O O . PHE A 1 86 ? 19.817 7.751 -11.051 1.00 84.88 86 PHE A O 1
ATOM 697 N N . SER A 1 87 ? 21.715 6.674 -11.549 1.00 84.94 87 SER A N 1
ATOM 698 C CA . SER A 1 87 ? 22.023 7.541 -12.688 1.00 84.94 87 SER A CA 1
ATOM 699 C C . SER A 1 87 ? 21.033 7.313 -13.830 1.00 84.94 87 SER A C 1
ATOM 701 O O . SER A 1 87 ? 21.070 6.280 -14.512 1.00 84.94 87 SER A O 1
ATOM 703 N N . VAL A 1 88 ? 20.162 8.297 -14.042 1.00 83.00 88 VAL A N 1
ATOM 704 C CA . VAL A 1 88 ? 19.150 8.276 -15.096 1.00 83.00 88 VAL A CA 1
ATOM 705 C C . VAL A 1 88 ? 19.777 8.605 -16.456 1.00 83.00 88 VAL A C 1
ATOM 707 O O . VAL A 1 88 ? 20.608 9.497 -16.598 1.00 83.00 88 VAL A O 1
ATOM 710 N N . ASN A 1 89 ? 19.392 7.841 -17.469 1.00 84.88 89 ASN A N 1
ATOM 711 C CA . ASN A 1 89 ? 19.719 7.995 -18.875 1.00 84.88 89 ASN A CA 1
ATOM 712 C C . ASN A 1 89 ? 18.525 7.523 -19.726 1.00 84.88 89 ASN A C 1
ATOM 714 O O . ASN A 1 89 ? 17.550 6.971 -19.218 1.00 84.88 89 ASN A O 1
ATOM 718 N N . SER A 1 90 ? 18.620 7.674 -21.047 1.00 84.44 90 SER A N 1
ATOM 719 C CA . SER A 1 90 ? 17.528 7.342 -21.975 1.00 84.44 90 SER A CA 1
ATOM 720 C C . SER A 1 90 ? 17.082 5.873 -21.978 1.00 84.44 90 SER A C 1
ATOM 722 O O . SER A 1 90 ? 16.053 5.553 -22.564 1.00 84.44 90 SER A O 1
ATOM 724 N N . LYS A 1 91 ? 17.838 4.958 -21.360 1.00 82.56 91 LYS A N 1
ATOM 725 C CA . LYS A 1 91 ? 17.486 3.534 -21.260 1.00 82.56 91 LYS A CA 1
ATOM 726 C C . LYS A 1 91 ? 16.777 3.177 -19.955 1.00 82.56 91 LYS A C 1
ATOM 728 O O . LYS A 1 91 ? 16.202 2.094 -19.880 1.00 82.56 91 LYS A O 1
ATOM 733 N N . ASN A 1 92 ? 16.858 4.022 -18.927 1.00 79.81 92 ASN A N 1
ATOM 734 C CA . ASN A 1 92 ? 16.319 3.739 -17.594 1.00 79.81 92 ASN A CA 1
ATOM 735 C C . ASN A 1 92 ? 15.487 4.889 -16.999 1.00 79.81 92 ASN A C 1
ATOM 737 O O . ASN A 1 92 ? 15.132 4.821 -15.828 1.00 79.81 92 ASN A O 1
ATOM 741 N N . CYS A 1 93 ? 15.124 5.900 -17.790 1.00 76.44 93 CYS A N 1
ATOM 742 C CA . CYS A 1 93 ? 14.294 7.033 -17.363 1.00 76.44 93 CYS A CA 1
ATOM 743 C C . CYS A 1 93 ? 12.883 6.663 -16.887 1.00 76.44 93 CYS A C 1
ATOM 745 O O . CYS A 1 93 ? 12.229 7.479 -16.251 1.00 76.44 93 CYS A O 1
ATOM 747 N N . THR A 1 94 ? 12.437 5.430 -17.134 1.00 79.25 94 THR A N 1
ATOM 748 C CA . THR A 1 94 ? 11.166 4.894 -16.629 1.00 79.25 94 THR A CA 1
ATOM 749 C C . THR A 1 94 ? 11.355 3.804 -15.571 1.00 79.25 94 THR A C 1
ATOM 751 O O . THR A 1 94 ? 10.385 3.150 -15.191 1.00 79.25 94 THR A O 1
ATOM 754 N N . GLN A 1 95 ? 12.593 3.506 -15.158 1.00 83.81 95 GLN A N 1
ATOM 755 C CA . GLN A 1 95 ? 12.846 2.460 -14.167 1.00 83.81 95 GLN A CA 1
ATOM 756 C C . GLN A 1 95 ? 12.484 2.940 -12.764 1.00 83.81 95 GLN A C 1
ATOM 758 O O . GLN A 1 95 ? 12.649 4.107 -12.423 1.00 83.81 95 GLN A O 1
ATOM 763 N N . GLN A 1 96 ? 12.030 1.997 -11.944 1.00 88.56 96 GLN A N 1
ATOM 764 C CA . GLN A 1 96 ? 11.730 2.217 -10.540 1.00 88.56 96 GLN A CA 1
ATOM 765 C C . GLN A 1 96 ? 12.738 1.452 -9.685 1.00 88.56 96 GLN A C 1
ATOM 767 O O . GLN A 1 96 ? 13.020 0.281 -9.954 1.00 88.56 96 GLN A O 1
ATOM 772 N N . SER A 1 97 ? 13.282 2.110 -8.662 1.00 89.81 97 SER A N 1
ATOM 773 C CA . SER A 1 97 ? 14.199 1.469 -7.720 1.00 89.81 97 SER A CA 1
ATOM 774 C C . SER A 1 97 ? 13.482 0.454 -6.826 1.00 89.81 97 SER A C 1
ATOM 776 O O . SER A 1 97 ? 12.245 0.409 -6.741 1.00 89.81 97 SER A O 1
ATOM 778 N N . SER A 1 98 ? 14.262 -0.400 -6.162 1.00 89.19 98 SER A N 1
ATOM 779 C CA . SER A 1 98 ? 13.706 -1.396 -5.249 1.00 89.19 98 SER A CA 1
ATOM 780 C C . SER A 1 98 ? 13.100 -0.731 -4.013 1.00 89.19 98 SER A C 1
ATOM 782 O O . SER A 1 98 ? 11.988 -1.093 -3.628 1.00 89.19 98 SER A O 1
ATOM 784 N N . GLY A 1 99 ? 13.755 0.311 -3.488 1.00 91.31 99 GLY A N 1
ATOM 785 C CA . GLY A 1 99 ? 13.246 1.144 -2.398 1.00 91.31 99 GLY A CA 1
ATOM 786 C C . GLY A 1 99 ? 11.901 1.791 -2.733 1.00 91.31 99 GLY A C 1
ATOM 787 O O . GLY A 1 99 ? 10.936 1.621 -1.989 1.00 91.31 99 GLY A O 1
ATOM 788 N N . THR A 1 100 ? 11.779 2.410 -3.911 1.00 92.38 100 THR A N 1
ATOM 789 C CA . THR A 1 100 ? 10.508 3.002 -4.371 1.00 92.38 100 THR A CA 1
ATOM 790 C C . THR A 1 100 ? 9.408 1.948 -4.532 1.00 92.38 100 THR A C 1
ATOM 792 O O . THR A 1 100 ? 8.264 2.161 -4.134 1.00 92.38 100 THR A O 1
ATOM 795 N N . SER A 1 101 ? 9.748 0.766 -5.058 1.00 92.88 101 SER A N 1
ATOM 796 C CA . SER A 1 101 ? 8.792 -0.342 -5.196 1.00 92.88 101 SER A CA 1
ATOM 797 C C . SER A 1 101 ? 8.295 -0.856 -3.845 1.00 92.88 101 SER A C 1
ATOM 799 O O . SER A 1 101 ? 7.094 -1.065 -3.677 1.00 92.88 101 SER A O 1
ATOM 801 N N . ALA A 1 102 ? 9.199 -1.028 -2.879 1.00 93.44 102 ALA A N 1
ATOM 802 C CA . ALA A 1 102 ? 8.864 -1.464 -1.529 1.00 93.44 102 ALA A CA 1
ATOM 803 C C . ALA A 1 102 ? 7.992 -0.430 -0.802 1.00 93.44 102 ALA A C 1
ATOM 805 O O . ALA A 1 102 ? 6.982 -0.795 -0.203 1.00 93.44 102 ALA A O 1
ATOM 806 N N . TRP A 1 103 ? 8.332 0.855 -0.921 1.00 95.69 103 TRP A N 1
ATOM 807 C CA . TRP A 1 103 ? 7.559 1.943 -0.330 1.00 95.69 103 TRP A CA 1
ATOM 808 C C . TRP A 1 103 ? 6.128 1.992 -0.871 1.00 95.69 103 TRP A C 1
ATOM 810 O O . TRP A 1 103 ? 5.179 2.035 -0.093 1.00 95.69 103 TRP A O 1
ATOM 820 N N . ILE A 1 104 ? 5.952 1.916 -2.198 1.00 95.19 104 ILE A N 1
ATOM 821 C CA . ILE A 1 104 ? 4.620 1.933 -2.828 1.00 95.19 104 ILE A CA 1
ATOM 822 C C . ILE A 1 104 ? 3.790 0.717 -2.396 1.00 95.19 104 ILE A C 1
ATOM 824 O O . ILE A 1 104 ? 2.591 0.857 -2.146 1.00 95.19 104 ILE A O 1
ATOM 828 N N . ALA A 1 105 ? 4.402 -0.468 -2.308 1.00 94.44 105 ALA A N 1
ATOM 829 C CA . ALA A 1 105 ? 3.710 -1.674 -1.861 1.00 94.44 105 ALA A CA 1
ATOM 830 C C . ALA A 1 105 ? 3.201 -1.526 -0.418 1.00 94.44 105 ALA A C 1
ATOM 832 O O . ALA A 1 105 ? 2.005 -1.682 -0.171 1.00 94.44 105 ALA A O 1
ATOM 833 N N . GLU A 1 106 ? 4.069 -1.108 0.509 1.00 96.00 106 GLU A N 1
ATOM 834 C CA . GLU A 1 106 ? 3.697 -0.914 1.914 1.00 96.00 106 GLU A CA 1
ATOM 835 C C . GLU A 1 106 ? 2.664 0.210 2.084 1.00 96.00 106 GLU A C 1
ATOM 837 O O . GLU A 1 106 ? 1.687 0.045 2.820 1.00 96.00 106 GLU A O 1
ATOM 842 N N . TYR A 1 107 ? 2.810 1.317 1.346 1.00 96.81 107 TYR A N 1
ATOM 843 C CA . TYR A 1 107 ? 1.833 2.406 1.312 1.00 96.81 107 TYR A CA 1
ATOM 844 C C . TYR A 1 107 ? 0.436 1.893 0.933 1.00 96.81 107 TYR A C 1
ATOM 846 O O . TYR A 1 107 ? -0.543 2.131 1.648 1.00 96.81 107 TYR A O 1
ATOM 854 N N . ARG A 1 108 ? 0.336 1.146 -0.177 1.00 95.50 108 ARG A N 1
ATOM 855 C CA . ARG A 1 108 ? -0.928 0.562 -0.652 1.00 95.50 108 ARG A CA 1
ATOM 856 C C . ARG A 1 108 ? -1.496 -0.426 0.359 1.00 95.50 108 ARG A C 1
ATOM 858 O O . ARG A 1 108 ? -2.683 -0.357 0.669 1.00 95.50 108 ARG A O 1
ATOM 865 N N . ARG A 1 109 ? -0.658 -1.294 0.927 1.00 95.25 109 ARG A N 1
ATOM 866 C CA . ARG A 1 109 ? -1.058 -2.274 1.944 1.00 95.25 109 ARG A CA 1
ATOM 867 C C . ARG A 1 109 ? -1.662 -1.600 3.177 1.00 95.25 109 ARG A C 1
ATOM 869 O O . ARG A 1 109 ? -2.728 -2.004 3.649 1.00 95.25 109 ARG A O 1
ATOM 876 N N . LEU A 1 110 ? -1.014 -0.558 3.700 1.00 96.56 110 LEU A N 1
ATOM 877 C CA . LEU A 1 110 ? -1.503 0.195 4.858 1.00 96.56 110 LEU A CA 1
ATOM 878 C C . LEU A 1 110 ? -2.807 0.934 4.543 1.00 96.56 110 LEU A C 1
ATOM 880 O O . LEU A 1 110 ? -3.741 0.900 5.349 1.00 96.56 110 LEU A O 1
ATOM 884 N N . LEU A 1 111 ? -2.913 1.533 3.357 1.00 96.44 111 LEU A N 1
ATOM 885 C CA . LEU A 1 111 ? -4.128 2.218 2.928 1.00 96.44 111 LEU A CA 1
ATOM 886 C C . LEU A 1 111 ? -5.308 1.247 2.760 1.00 96.44 111 LEU A C 1
ATOM 888 O O . LEU A 1 111 ? -6.416 1.527 3.225 1.00 96.44 111 LEU A O 1
ATOM 892 N N . ASP A 1 112 ? -5.073 0.062 2.201 1.00 94.19 112 ASP A N 1
ATOM 893 C CA . ASP A 1 112 ? -6.068 -1.009 2.090 1.00 94.19 112 ASP A CA 1
ATOM 894 C C . ASP A 1 112 ? -6.551 -1.482 3.461 1.00 94.19 112 ASP A C 1
ATOM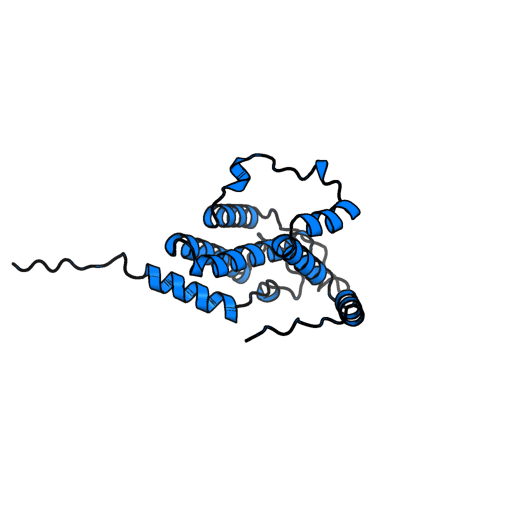 896 O O . ASP A 1 112 ? -7.751 -1.692 3.683 1.00 94.19 112 ASP A O 1
ATOM 900 N N . ARG A 1 113 ? -5.638 -1.587 4.429 1.00 94.56 113 ARG A N 1
ATOM 901 C CA . ARG A 1 113 ? -5.994 -1.902 5.814 1.00 94.56 113 ARG A CA 1
ATOM 902 C C . ARG A 1 113 ? -6.813 -0.797 6.469 1.00 94.56 113 ARG A C 1
ATOM 904 O O . ARG A 1 113 ? -7.737 -1.128 7.219 1.00 94.56 113 ARG A O 1
ATOM 911 N N . CYS A 1 114 ? -6.545 0.476 6.175 1.00 96.12 114 CYS A N 1
ATOM 912 C CA . CYS A 1 114 ? -7.397 1.590 6.599 1.00 96.12 114 CYS A CA 1
ATOM 913 C C . CYS A 1 114 ? -8.809 1.457 6.020 1.00 96.12 114 CYS A C 1
ATOM 915 O O . CYS A 1 114 ? -9.780 1.514 6.775 1.00 96.12 114 CYS A O 1
ATOM 917 N N . VAL A 1 115 ? -8.938 1.177 4.719 1.00 95.06 115 VAL A N 1
ATOM 918 C CA . VAL A 1 115 ? -10.236 0.958 4.054 1.00 95.06 115 VAL A CA 1
ATOM 919 C C . VAL A 1 115 ? -11.021 -0.177 4.718 1.00 95.06 115 VAL A C 1
ATOM 921 O O . VAL A 1 115 ? -12.205 -0.025 5.021 1.00 95.06 115 VAL A O 1
ATOM 924 N N . ILE A 1 116 ? -10.374 -1.314 4.987 1.00 93.12 116 ILE A N 1
ATOM 925 C CA . ILE A 1 116 ? -11.014 -2.456 5.658 1.00 93.12 116 ILE A CA 1
ATOM 926 C C . ILE A 1 116 ? -11.416 -2.093 7.098 1.00 93.12 116 ILE A C 1
ATOM 928 O O . ILE A 1 116 ? -12.502 -2.468 7.556 1.00 93.12 116 ILE A O 1
ATOM 932 N N . SER A 1 117 ? -10.559 -1.360 7.812 1.00 93.06 117 SER A N 1
ATOM 933 C CA . SER A 1 117 ? -10.761 -0.982 9.217 1.00 93.06 117 SER A CA 1
ATOM 934 C C . SER A 1 117 ? -11.821 0.102 9.403 1.00 93.06 117 SER A C 1
ATOM 936 O O . SER A 1 117 ? -12.515 0.086 10.417 1.00 93.06 117 SER A O 1
ATOM 938 N N . ALA A 1 118 ? -12.045 0.968 8.411 1.00 91.31 118 ALA A N 1
ATOM 939 C CA . ALA A 1 118 ? -13.110 1.979 8.410 1.00 91.31 118 ALA A CA 1
ATOM 940 C C . ALA A 1 118 ? -14.521 1.383 8.598 1.00 91.31 118 ALA A C 1
ATOM 942 O O . ALA A 1 118 ? -15.478 2.084 8.933 1.00 91.31 118 ALA A O 1
ATOM 943 N N . MET A 1 119 ? -14.676 0.073 8.382 1.00 82.25 119 MET A N 1
ATOM 944 C CA . MET A 1 119 ? -15.932 -0.651 8.583 1.00 82.25 119 MET A CA 1
ATOM 945 C C . MET A 1 119 ? -16.039 -1.357 9.942 1.00 82.25 119 MET A C 1
ATOM 947 O O . MET A 1 119 ? -17.141 -1.762 10.303 1.00 82.25 119 MET A O 1
ATOM 951 N N . LYS A 1 120 ? -14.930 -1.560 10.663 1.00 84.69 120 LYS A N 1
ATOM 952 C CA . LYS A 1 120 ? -14.840 -2.539 11.766 1.00 84.69 120 LYS A CA 1
ATOM 953 C C . LYS A 1 120 ? -14.182 -2.014 13.042 1.00 84.69 120 LYS A C 1
ATOM 955 O O . LYS A 1 120 ? -14.327 -2.649 14.082 1.00 84.69 120 LYS A O 1
ATOM 960 N N . SER A 1 121 ? -13.455 -0.907 12.958 1.00 86.12 121 SER A N 1
ATOM 961 C CA . SER A 1 121 ? -12.549 -0.433 14.007 1.00 86.12 121 SER A CA 1
ATOM 962 C C . SER A 1 121 ? -12.905 0.983 14.465 1.00 86.12 121 SER A C 1
ATOM 964 O O . SER A 1 121 ? -13.829 1.603 13.939 1.00 86.12 121 SER A O 1
ATOM 966 N N . ASN A 1 122 ? -12.161 1.498 15.449 1.00 88.81 122 ASN A N 1
ATOM 967 C CA . ASN A 1 122 ? -12.300 2.861 15.958 1.00 88.81 122 ASN A CA 1
ATOM 968 C C . ASN A 1 122 ? -12.135 3.902 14.822 1.00 88.81 122 ASN A C 1
ATOM 970 O O . ASN A 1 122 ? -11.037 4.006 14.266 1.00 88.81 122 ASN A O 1
ATOM 974 N N . PRO A 1 123 ? -13.177 4.694 14.493 1.00 91.69 123 PRO A N 1
ATOM 975 C CA . PRO A 1 123 ? -13.113 5.684 13.418 1.00 91.69 123 PRO A CA 1
ATOM 976 C C . PRO A 1 123 ? -12.023 6.744 13.609 1.00 91.69 123 PRO A C 1
ATOM 978 O O . PRO A 1 123 ? -11.431 7.172 12.623 1.00 91.69 123 PRO A O 1
ATOM 981 N N . THR A 1 124 ? -11.717 7.135 14.850 1.00 93.44 124 THR A N 1
ATOM 982 C CA . THR A 1 124 ? -10.694 8.149 15.152 1.00 93.44 124 THR A CA 1
ATOM 983 C C . THR A 1 124 ? -9.296 7.665 14.789 1.00 93.44 124 THR A C 1
ATOM 985 O O . THR A 1 124 ? -8.551 8.378 14.122 1.00 93.44 124 THR A O 1
ATOM 988 N N . GLU A 1 125 ? -8.944 6.437 15.176 1.00 93.81 125 GLU A N 1
ATOM 989 C CA . GLU A 1 125 ? -7.632 5.869 14.846 1.00 93.81 125 GLU A CA 1
ATOM 990 C C . GLU A 1 125 ? -7.478 5.636 13.343 1.00 93.81 125 GLU A C 1
ATOM 992 O O . GLU A 1 125 ? -6.423 5.924 12.782 1.00 93.81 125 GLU A O 1
ATOM 997 N N . VAL A 1 126 ? -8.531 5.140 12.682 1.00 95.62 126 VAL A N 1
ATOM 998 C CA . VAL A 1 126 ? -8.510 4.906 11.231 1.00 95.62 126 VAL A CA 1
ATOM 999 C C . VAL A 1 126 ? -8.386 6.224 10.477 1.00 95.62 126 VAL A C 1
ATOM 1001 O O . VAL A 1 126 ? -7.575 6.311 9.560 1.00 95.62 126 VAL A O 1
ATOM 1004 N N . ARG A 1 127 ? -9.129 7.260 10.881 1.00 96.06 127 ARG A N 1
ATOM 1005 C CA . ARG A 1 127 ? -8.989 8.600 10.306 1.00 96.06 127 ARG A CA 1
ATOM 1006 C C . ARG A 1 127 ? -7.559 9.108 10.450 1.00 96.06 127 ARG A C 1
ATOM 1008 O O . ARG A 1 127 ? -6.962 9.475 9.449 1.00 96.06 127 ARG A O 1
ATOM 1015 N N . GLN A 1 128 ? -6.997 9.073 11.659 1.00 96.88 128 GLN A N 1
ATOM 1016 C CA . GLN A 1 128 ? -5.633 9.550 11.891 1.00 96.88 128 GLN A CA 1
ATOM 1017 C C . GLN A 1 128 ? -4.606 8.789 11.039 1.00 96.88 128 GLN A C 1
ATOM 1019 O O . GLN A 1 128 ? -3.681 9.393 10.507 1.00 96.88 128 GLN A O 1
ATOM 1024 N N . ALA A 1 129 ? -4.772 7.475 10.884 1.00 97.62 129 ALA A N 1
ATOM 1025 C CA . ALA A 1 129 ? -3.915 6.669 10.025 1.00 97.62 129 ALA A CA 1
ATOM 1026 C C . ALA A 1 129 ? -4.030 7.076 8.542 1.00 97.62 129 ALA A C 1
ATOM 1028 O O . ALA A 1 129 ? -3.016 7.205 7.863 1.00 97.62 129 ALA A O 1
ATOM 1029 N N . MET A 1 130 ? -5.244 7.318 8.036 1.00 97.81 130 MET A N 1
ATOM 1030 C CA . MET A 1 130 ? -5.444 7.801 6.662 1.00 97.81 130 MET A CA 1
ATOM 1031 C C . MET A 1 130 ? -4.863 9.201 6.455 1.00 97.81 130 MET A C 1
ATOM 1033 O O . MET A 1 130 ? -4.200 9.428 5.450 1.00 97.81 130 MET A O 1
ATOM 1037 N N . ASP A 1 131 ? -5.052 10.104 7.418 1.00 97.75 131 ASP A N 1
ATOM 1038 C CA . ASP A 1 131 ? -4.543 11.475 7.344 1.00 97.75 131 ASP A CA 1
ATOM 1039 C C . ASP A 1 131 ? -3.000 11.495 7.280 1.00 97.75 131 ASP A C 1
ATOM 1041 O O . ASP A 1 131 ? -2.437 12.249 6.491 1.00 97.75 131 ASP A O 1
ATOM 1045 N N . ILE A 1 132 ? -2.310 10.614 8.020 1.00 98.31 132 ILE A N 1
ATOM 1046 C CA . ILE A 1 132 ? -0.845 10.445 7.921 1.00 98.31 132 ILE A CA 1
ATOM 1047 C C . ILE A 1 132 ? -0.431 9.965 6.522 1.00 98.31 132 ILE A C 1
ATOM 1049 O O . ILE A 1 132 ? 0.474 10.527 5.908 1.00 98.31 132 ILE A O 1
ATOM 1053 N N . LEU A 1 133 ? -1.103 8.939 5.989 1.00 97.94 133 LEU A N 1
ATOM 1054 C CA . LEU A 1 133 ? -0.795 8.413 4.654 1.00 97.94 133 LEU A CA 1
ATOM 1055 C C . LEU A 1 133 ? -1.058 9.455 3.554 1.00 97.94 133 LEU A C 1
ATOM 1057 O O . LEU A 1 133 ? -0.322 9.513 2.572 1.00 97.94 133 LEU A O 1
ATOM 1061 N N . PHE A 1 134 ? -2.084 10.292 3.690 1.00 97.06 134 PHE A N 1
ATOM 1062 C CA . PHE A 1 134 ? -2.309 11.403 2.763 1.00 97.06 134 PHE A CA 1
ATOM 1063 C C . PHE A 1 134 ? -1.259 12.501 2.928 1.00 97.06 134 PHE A C 1
ATOM 1065 O O . PHE A 1 134 ? -0.796 13.041 1.928 1.00 97.06 134 PHE A O 1
ATOM 1072 N N . GLY A 1 135 ? -0.822 12.775 4.159 1.00 96.81 135 GLY A N 1
ATOM 1073 C CA . GLY A 1 135 ? 0.292 13.680 4.440 1.00 96.81 135 GLY A CA 1
ATOM 1074 C C . GLY A 1 135 ? 1.578 13.273 3.719 1.00 96.81 135 GLY A C 1
ATOM 1075 O O . GLY A 1 135 ? 2.223 14.124 3.118 1.00 96.81 135 GLY A O 1
ATOM 1076 N N . LEU A 1 136 ? 1.903 11.976 3.687 1.00 96.12 136 LEU A N 1
ATOM 1077 C CA . LEU A 1 136 ? 3.052 11.470 2.925 1.00 96.12 136 LEU A CA 1
ATOM 1078 C C . LEU A 1 136 ? 2.915 11.693 1.412 1.00 96.12 136 LEU A C 1
ATOM 1080 O O . LEU A 1 136 ? 3.905 12.010 0.765 1.00 96.12 136 LEU A O 1
ATOM 1084 N N . LEU A 1 137 ? 1.716 11.547 0.834 1.00 94.31 137 LEU A N 1
ATOM 1085 C CA . LEU A 1 137 ? 1.516 11.856 -0.589 1.00 94.31 137 LEU A CA 1
ATOM 1086 C C . LEU A 1 137 ? 1.668 13.346 -0.872 1.00 94.31 137 LEU A C 1
ATOM 1088 O O . LEU A 1 137 ? 2.353 13.700 -1.823 1.00 94.31 137 LEU A O 1
ATOM 1092 N N . ASN A 1 138 ? 1.092 14.198 -0.023 1.00 94.19 138 ASN A N 1
ATOM 1093 C CA . ASN A 1 138 ? 1.250 15.645 -0.152 1.00 94.19 138 ASN A CA 1
ATOM 1094 C C . ASN A 1 138 ? 2.729 16.047 -0.068 1.00 94.19 138 ASN A C 1
ATOM 1096 O O . ASN A 1 138 ? 3.185 16.866 -0.854 1.00 94.19 138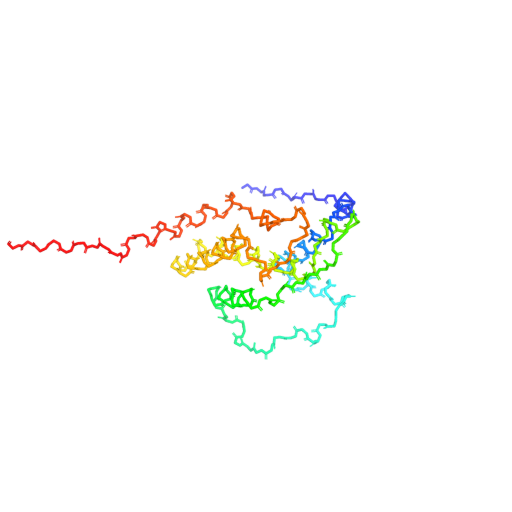 ASN A O 1
ATOM 1100 N N . HIS A 1 139 ? 3.491 15.427 0.838 1.00 93.94 139 HIS A N 1
ATOM 1101 C CA . HIS A 1 139 ? 4.931 15.657 0.968 1.00 93.94 139 HIS A CA 1
ATOM 1102 C C . HIS A 1 139 ? 5.689 15.332 -0.327 1.00 93.94 139 HIS A C 1
ATOM 1104 O O . HIS A 1 139 ? 6.559 16.098 -0.729 1.00 93.94 139 HIS A O 1
ATOM 1110 N N . LEU A 1 140 ? 5.326 14.243 -1.016 1.00 91.38 140 LEU A N 1
ATOM 1111 C CA . LEU A 1 140 ? 5.872 13.912 -2.339 1.00 91.38 140 LEU A CA 1
ATOM 1112 C C . LEU A 1 140 ? 5.407 14.897 -3.425 1.00 91.38 140 LEU A C 1
ATOM 1114 O O . LEU A 1 140 ? 6.201 15.289 -4.276 1.00 91.38 140 LEU A O 1
ATOM 1118 N N . ASP A 1 141 ? 4.134 15.300 -3.404 1.00 88.88 141 ASP A N 1
ATOM 1119 C CA . ASP A 1 141 ? 3.550 16.259 -4.357 1.00 88.88 141 ASP A CA 1
ATOM 1120 C C . ASP A 1 141 ? 4.191 17.651 -4.267 1.00 88.88 141 ASP A C 1
ATOM 1122 O O . ASP A 1 141 ? 4.267 18.371 -5.263 1.00 88.88 141 ASP A O 1
ATOM 1126 N N . GLU A 1 142 ? 4.686 18.024 -3.088 1.00 90.19 142 GLU A N 1
ATOM 1127 C CA . GLU A 1 142 ? 5.456 19.249 -2.857 1.00 90.19 142 GLU A CA 1
ATOM 1128 C C . GLU A 1 142 ? 6.873 19.199 -3.464 1.00 90.19 142 GLU A C 1
ATOM 1130 O O . GLU A 1 142 ? 7.584 20.205 -3.445 1.00 90.19 142 GLU A O 1
ATOM 1135 N N . GLY A 1 143 ? 7.272 18.065 -4.053 1.00 83.50 143 GLY A N 1
ATOM 1136 C CA . GLY A 1 143 ? 8.572 17.876 -4.699 1.00 83.50 143 GLY A CA 1
ATOM 1137 C C . GLY A 1 143 ? 9.695 17.529 -3.723 1.00 83.50 143 GLY A C 1
ATOM 1138 O O . GLY A 1 143 ? 10.865 17.766 -4.026 1.00 83.50 143 GLY A O 1
ATOM 1139 N N . ASN A 1 144 ? 9.358 17.011 -2.539 1.00 86.25 144 ASN A N 1
ATOM 1140 C CA . ASN A 1 144 ? 10.357 16.531 -1.596 1.00 86.25 144 ASN A CA 1
ATOM 1141 C C . ASN A 1 144 ? 10.809 15.116 -1.988 1.00 86.25 144 ASN A C 1
ATOM 1143 O O . ASN A 1 144 ? 10.078 14.136 -1.833 1.00 86.25 144 ASN A O 1
ATOM 1147 N N . ASP A 1 145 ? 12.044 15.018 -2.474 1.00 82.62 145 ASP A N 1
ATOM 1148 C CA . ASP A 1 145 ? 12.653 13.762 -2.925 1.00 82.62 145 ASP A CA 1
ATOM 1149 C C . ASP A 1 145 ? 13.369 13.004 -1.789 1.00 82.62 145 ASP A C 1
ATOM 1151 O O . ASP A 1 145 ? 14.230 12.172 -2.042 1.00 82.62 145 ASP A O 1
ATOM 1155 N N . ASP A 1 146 ? 13.091 13.297 -0.520 1.00 87.06 146 ASP A N 1
ATOM 1156 C CA . ASP A 1 146 ? 13.747 12.676 0.642 1.00 87.06 146 ASP A CA 1
ATOM 1157 C C . ASP A 1 146 ? 13.156 11.310 1.023 1.00 87.06 146 ASP A C 1
ATOM 1159 O O . ASP A 1 146 ? 13.799 10.541 1.736 1.00 87.06 146 ASP A O 1
ATOM 1163 N N . VAL A 1 147 ? 11.961 10.982 0.525 1.00 89.56 147 VAL A N 1
ATOM 1164 C CA . VAL A 1 147 ? 11.242 9.743 0.864 1.00 89.56 147 VAL A CA 1
ATOM 1165 C C . VAL A 1 147 ? 11.520 8.614 -0.134 1.00 89.56 147 VAL A C 1
ATOM 1167 O O . VAL A 1 147 ? 11.879 7.501 0.257 1.00 89.56 147 VAL A O 1
ATOM 1170 N N . ILE A 1 148 ? 11.347 8.887 -1.429 1.00 89.56 148 ILE A N 1
ATOM 1171 C CA . ILE A 1 148 ? 11.555 7.950 -2.544 1.00 89.56 148 ILE A CA 1
ATOM 1172 C C . ILE A 1 148 ? 12.087 8.699 -3.766 1.00 89.56 148 ILE A C 1
ATOM 1174 O O . ILE A 1 148 ? 11.970 9.916 -3.856 1.00 89.56 148 ILE A O 1
ATOM 1178 N N . PHE A 1 149 ? 12.669 7.963 -4.713 1.00 86.88 149 PHE A N 1
ATOM 1179 C CA . PHE A 1 149 ? 13.236 8.536 -5.930 1.00 86.88 149 PHE A CA 1
ATOM 1180 C C . PHE A 1 149 ? 12.349 8.239 -7.141 1.00 86.88 149 PHE A C 1
ATOM 1182 O O . PHE A 1 149 ? 12.141 7.076 -7.500 1.00 86.88 149 PHE A O 1
ATOM 1189 N N . PHE A 1 150 ? 11.895 9.293 -7.814 1.00 83.88 150 PHE A N 1
ATOM 1190 C CA . PHE A 1 150 ? 11.263 9.202 -9.124 1.00 83.88 150 PHE A CA 1
ATOM 1191 C C . PHE A 1 150 ? 12.302 9.438 -10.227 1.00 83.88 150 PHE A C 1
ATOM 1193 O O . PHE A 1 150 ? 13.101 10.369 -10.158 1.00 83.88 150 PHE A O 1
ATOM 1200 N N . ALA A 1 151 ? 12.306 8.590 -11.258 1.00 82.19 151 ALA A N 1
ATOM 1201 C CA . ALA A 1 151 ? 13.070 8.867 -12.475 1.00 82.19 151 ALA A CA 1
ATOM 1202 C C . ALA A 1 151 ? 12.430 10.035 -13.265 1.00 82.19 151 ALA A C 1
ATOM 1204 O O . ALA A 1 151 ? 11.361 10.502 -12.898 1.00 82.19 151 ALA A O 1
ATOM 1205 N N . ASP A 1 152 ? 13.067 10.496 -14.348 1.00 73.81 152 ASP A N 1
ATOM 1206 C CA . ASP A 1 152 ? 12.762 11.760 -15.063 1.00 73.81 152 ASP A CA 1
ATOM 1207 C C . ASP A 1 152 ? 11.282 11.962 -15.479 1.00 73.81 152 ASP A C 1
ATOM 1209 O O . ASP A 1 152 ? 10.814 13.090 -15.593 1.00 73.81 152 ASP A O 1
ATOM 1213 N N . GLU A 1 153 ? 10.516 10.881 -15.670 1.00 72.44 153 GLU A N 1
ATOM 1214 C CA . GLU A 1 153 ? 9.075 10.932 -15.992 1.00 72.44 153 GLU A CA 1
ATOM 1215 C C . GLU A 1 153 ? 8.160 10.473 -14.839 1.00 72.44 153 GLU A C 1
ATOM 1217 O O . GLU A 1 153 ? 6.963 10.248 -15.029 1.00 72.44 153 GLU A O 1
ATOM 1222 N N . GLY A 1 154 ? 8.714 10.269 -13.648 1.00 73.06 154 GLY A N 1
ATOM 1223 C CA . GLY A 1 154 ? 8.012 9.741 -12.487 1.00 73.06 154 GLY A CA 1
ATOM 1224 C C . GLY A 1 154 ? 7.381 10.809 -11.597 1.00 73.06 154 GLY A C 1
ATOM 1225 O O . GLY A 1 154 ? 7.642 12.001 -11.723 1.00 73.06 154 GLY A O 1
ATOM 1226 N N . GLY A 1 155 ? 6.518 10.370 -10.686 1.00 81.12 155 GLY A N 1
ATOM 1227 C CA . GLY A 1 155 ? 5.873 11.243 -9.709 1.00 81.12 155 GLY A CA 1
ATOM 1228 C C . GLY A 1 155 ? 4.879 10.498 -8.827 1.00 81.12 155 GLY A C 1
ATOM 1229 O O . GLY A 1 155 ? 4.598 9.316 -9.035 1.00 81.12 155 GLY A O 1
ATOM 1230 N N . SER A 1 156 ? 4.292 11.207 -7.865 1.00 82.94 156 SER A N 1
ATOM 1231 C CA . SER A 1 156 ? 3.327 10.676 -6.886 1.00 82.94 156 SER A CA 1
ATOM 1232 C C . SER A 1 156 ? 2.156 9.895 -7.503 1.00 82.94 156 SER A C 1
ATOM 1234 O O . SER A 1 156 ? 1.661 8.933 -6.915 1.00 82.94 156 SER A O 1
ATOM 1236 N N . TRP A 1 157 ? 1.743 10.229 -8.729 1.00 83.75 157 TRP A N 1
ATOM 1237 C CA . TRP A 1 157 ? 0.716 9.499 -9.476 1.00 83.75 157 TRP A CA 1
ATOM 1238 C C . TRP A 1 157 ? 1.069 8.014 -9.696 1.00 83.75 157 TRP A C 1
ATOM 1240 O O . TRP A 1 157 ? 0.168 7.176 -9.788 1.00 83.75 157 TRP A O 1
ATOM 1250 N N . GLN A 1 158 ? 2.358 7.652 -9.710 1.00 87.62 158 GLN A N 1
ATOM 1251 C CA . GLN A 1 158 ? 2.832 6.266 -9.825 1.00 87.62 158 GLN A CA 1
ATOM 1252 C C . GLN A 1 158 ? 2.543 5.430 -8.573 1.00 87.62 158 GLN A C 1
ATOM 1254 O O . GLN A 1 158 ? 2.453 4.201 -8.658 1.00 87.62 158 GLN A O 1
ATOM 1259 N N . VAL A 1 159 ? 2.296 6.071 -7.422 1.00 90.38 159 VAL A N 1
ATOM 1260 C CA . VAL A 1 159 ? 1.853 5.378 -6.203 1.00 90.38 159 VAL A CA 1
ATOM 1261 C C . VAL A 1 159 ? 0.528 4.654 -6.450 1.00 90.38 159 VAL A C 1
ATOM 1263 O O . VAL A 1 159 ? 0.281 3.622 -5.836 1.00 90.38 159 VAL A O 1
ATOM 1266 N N . GLY A 1 160 ? -0.285 5.081 -7.426 1.00 89.56 160 GLY A N 1
ATOM 1267 C CA . GLY A 1 160 ? -1.398 4.294 -7.974 1.00 89.56 160 GLY A CA 1
ATOM 1268 C C . GLY A 1 160 ? -2.485 3.957 -6.953 1.00 89.56 160 GLY A C 1
ATOM 12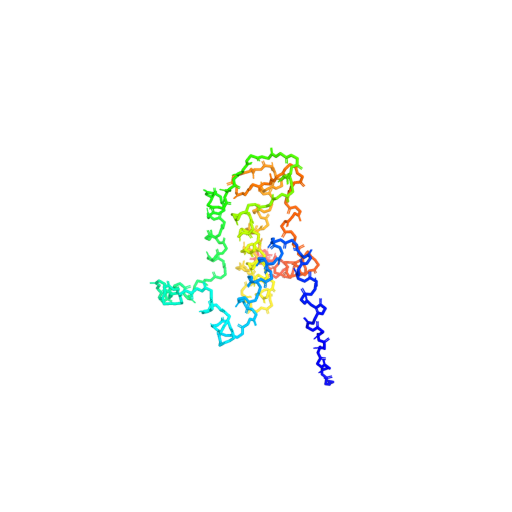69 O O . GLY A 1 160 ? -2.883 2.801 -6.819 1.00 89.56 160 GLY A O 1
ATOM 1270 N N . VAL A 1 161 ? -2.940 4.966 -6.212 1.00 91.94 161 VAL A N 1
ATOM 1271 C CA . VAL A 1 161 ? -4.020 4.830 -5.229 1.00 91.94 161 VAL A CA 1
ATOM 1272 C C . VAL A 1 161 ? -5.367 4.604 -5.921 1.00 91.94 161 VAL A C 1
ATOM 1274 O O . VAL A 1 161 ? -5.765 5.365 -6.803 1.00 91.94 161 VAL A O 1
ATOM 1277 N N . ASP A 1 162 ? -6.116 3.593 -5.472 1.00 93.06 162 ASP A N 1
ATOM 1278 C CA . ASP A 1 162 ? -7.516 3.394 -5.864 1.00 93.06 162 ASP A CA 1
ATOM 1279 C C . ASP A 1 162 ? -8.434 4.364 -5.102 1.00 93.06 162 ASP A C 1
ATOM 1281 O O . ASP A 1 162 ? -9.085 4.020 -4.108 1.00 93.06 162 ASP A O 1
ATOM 1285 N N . TRP A 1 163 ? -8.478 5.610 -5.574 1.00 94.25 163 TRP A N 1
ATOM 1286 C CA . TRP A 1 163 ? -9.284 6.672 -4.972 1.00 94.25 163 TRP A CA 1
ATOM 1287 C C . TRP A 1 163 ? -10.780 6.345 -4.923 1.00 94.25 163 TRP A C 1
ATOM 1289 O O . TRP A 1 163 ? -11.460 6.758 -3.983 1.00 94.25 163 TRP A O 1
ATOM 1299 N N . ALA A 1 164 ? -11.294 5.561 -5.879 1.00 94.75 164 ALA A N 1
ATOM 1300 C CA . ALA A 1 164 ? -12.700 5.161 -5.910 1.00 94.75 164 ALA A CA 1
ATOM 1301 C C . ALA A 1 164 ? -13.076 4.286 -4.704 1.00 94.75 164 ALA A C 1
ATOM 1303 O O . ALA A 1 164 ? -14.205 4.353 -4.216 1.00 94.75 164 ALA A O 1
ATOM 1304 N N . ARG A 1 165 ? -12.125 3.499 -4.191 1.00 94.25 165 ARG A N 1
ATOM 1305 C CA . ARG A 1 165 ? -12.290 2.704 -2.970 1.00 94.25 165 ARG A CA 1
ATOM 1306 C C . ARG A 1 165 ? -11.927 3.480 -1.702 1.00 94.25 165 ARG A C 1
ATOM 1308 O O . ARG A 1 165 ? -12.586 3.311 -0.676 1.00 94.25 165 ARG A O 1
ATOM 1315 N N . VAL A 1 166 ? -10.895 4.318 -1.762 1.00 95.88 166 VAL A N 1
ATOM 1316 C CA . VAL A 1 166 ? -10.337 5.018 -0.594 1.00 95.88 166 VAL A CA 1
ATOM 1317 C C . VAL A 1 166 ? -11.225 6.169 -0.127 1.00 95.88 166 VAL A C 1
ATOM 1319 O O . VAL A 1 166 ? -11.528 6.255 1.065 1.00 95.88 166 VAL A O 1
ATOM 1322 N N . LEU A 1 167 ? -11.686 7.029 -1.041 1.00 95.12 167 LEU A N 1
ATOM 1323 C CA . LEU A 1 167 ? -12.447 8.230 -0.682 1.00 95.12 167 LEU A CA 1
ATOM 1324 C C . LEU A 1 167 ? -13.742 7.912 0.085 1.00 95.12 167 LEU A C 1
ATOM 1326 O O . LEU A 1 167 ? -13.968 8.537 1.123 1.00 95.12 167 LEU A O 1
ATOM 1330 N N . PRO A 1 168 ? -14.571 6.923 -0.315 1.00 95.94 168 PRO A N 1
ATOM 1331 C CA . PRO A 1 168 ? -15.763 6.573 0.458 1.00 95.94 168 PRO A CA 1
ATOM 1332 C C . PRO A 1 168 ? -15.452 6.116 1.889 1.00 95.94 168 PRO A C 1
ATOM 1334 O O . PRO A 1 168 ? -16.181 6.459 2.821 1.00 95.94 168 PRO A O 1
ATOM 1337 N N . ALA A 1 169 ? -14.373 5.349 2.081 1.00 95.75 169 ALA A N 1
ATOM 1338 C CA . ALA A 1 169 ? -13.959 4.887 3.403 1.00 95.75 169 ALA A CA 1
ATOM 1339 C C . ALA A 1 169 ? -13.473 6.050 4.278 1.00 95.75 169 ALA A C 1
ATOM 1341 O O . ALA A 1 169 ? -13.864 6.140 5.444 1.00 95.75 169 ALA A O 1
ATOM 1342 N N . TRP A 1 170 ? -12.688 6.963 3.702 1.00 95.81 170 TRP A N 1
ATOM 1343 C CA . TRP A 1 170 ? -12.214 8.159 4.393 1.00 95.81 170 TRP A CA 1
ATOM 1344 C C . TRP A 1 170 ? -13.365 9.087 4.786 1.00 95.81 170 TRP A C 1
ATOM 1346 O O . TRP A 1 170 ? -13.490 9.430 5.958 1.00 95.81 170 TRP A O 1
ATOM 1356 N N . PHE A 1 171 ? -14.274 9.419 3.862 1.00 94.69 171 PHE A N 1
ATOM 1357 C CA . PHE A 1 171 ? -15.430 10.270 4.170 1.00 94.69 171 PHE A CA 1
ATOM 1358 C C . PHE A 1 171 ? -16.303 9.695 5.284 1.00 94.69 171 PHE A C 1
ATOM 1360 O O . PHE A 1 171 ? -16.811 10.439 6.123 1.00 94.69 171 PHE A O 1
ATOM 1367 N N . LYS A 1 172 ? -16.444 8.368 5.336 1.00 93.75 172 LYS A N 1
ATOM 1368 C CA . LYS A 1 172 ? -17.175 7.698 6.410 1.00 93.75 172 LYS A CA 1
ATOM 1369 C C . LYS A 1 172 ? -16.536 7.947 7.781 1.00 93.75 172 LYS A C 1
ATOM 1371 O O . LYS A 1 172 ? -17.243 8.331 8.711 1.00 93.75 172 LYS A O 1
ATOM 1376 N N . VAL A 1 173 ? -15.226 7.729 7.925 1.00 95.12 173 VAL A N 1
ATOM 1377 C CA . VAL A 1 173 ? -1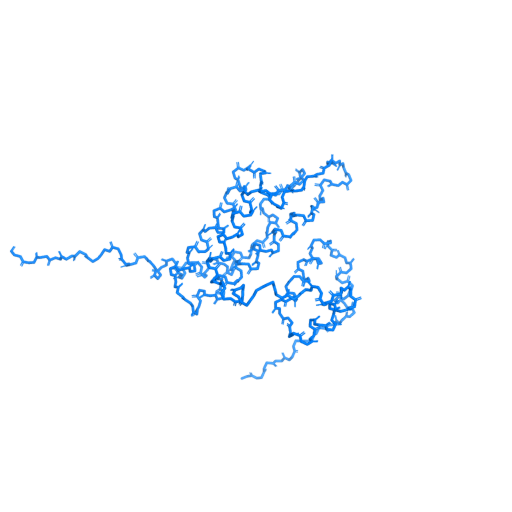4.538 7.947 9.215 1.00 95.12 173 VAL A CA 1
ATOM 1378 C C . VAL A 1 173 ? -14.400 9.433 9.550 1.00 95.12 173 VAL A C 1
ATOM 1380 O O . VAL A 1 173 ? -14.505 9.809 10.716 1.00 95.12 173 VAL A O 1
ATOM 1383 N N . LEU A 1 174 ? -14.254 10.290 8.537 1.00 93.50 174 LEU A N 1
ATOM 1384 C CA . LEU A 1 174 ? -14.260 11.747 8.655 1.00 93.50 174 LEU A CA 1
ATOM 1385 C C . LEU A 1 174 ? -15.586 12.251 9.236 1.00 93.50 174 LEU A C 1
ATOM 1387 O O . LEU A 1 174 ? -15.584 12.985 10.220 1.00 93.50 174 LEU A O 1
ATOM 1391 N N . SER A 1 175 ? -16.715 11.805 8.680 1.00 92.50 175 SER A N 1
ATOM 1392 C CA . SER A 1 175 ? -18.052 12.166 9.164 1.00 92.50 175 SER A CA 1
ATOM 1393 C C . SER A 1 175 ? -18.296 11.668 10.588 1.00 92.50 175 SER A C 1
ATOM 1395 O O . SER A 1 175 ? -18.730 12.441 11.436 1.00 92.50 175 SER A O 1
ATOM 1397 N N . ALA A 1 176 ? -17.945 10.414 10.887 1.00 90.69 176 ALA A N 1
ATOM 1398 C CA . ALA A 1 176 ? -18.133 9.832 12.218 1.00 90.69 176 ALA A CA 1
ATOM 1399 C C . ALA A 1 176 ? -17.335 10.542 13.329 1.00 90.69 176 ALA A C 1
ATOM 1401 O O . ALA A 1 176 ? -17.650 10.398 14.506 1.00 90.69 176 ALA A O 1
ATOM 1402 N N . THR A 1 177 ? -16.293 11.289 12.966 1.00 90.44 177 THR A N 1
ATOM 1403 C CA . THR A 1 177 ? -15.415 11.998 13.908 1.00 90.44 177 THR A CA 1
ATOM 1404 C C . THR A 1 177 ? -15.659 13.509 13.930 1.00 90.44 177 THR A C 1
ATOM 1406 O O . THR A 1 177 ? -14.996 14.216 14.685 1.00 90.44 177 THR A O 1
ATOM 1409 N N . ALA A 1 178 ? -16.611 14.020 13.141 1.00 83.00 178 ALA A N 1
ATOM 1410 C CA . ALA A 1 178 ? -16.891 15.450 13.023 1.00 83.00 178 ALA A CA 1
ATOM 1411 C C . ALA A 1 178 ? -17.710 16.036 14.196 1.00 83.00 178 ALA A C 1
ATOM 1413 O O . ALA A 1 178 ? -17.695 17.248 14.383 1.00 83.00 178 ALA A O 1
ATOM 1414 N N . GLU A 1 179 ? -18.380 15.213 15.017 1.00 60.69 179 GLU A N 1
ATOM 1415 C CA . GLU A 1 179 ? -19.359 15.689 16.021 1.00 60.69 179 GLU A CA 1
ATOM 1416 C C . GLU A 1 179 ? -18.927 15.587 17.500 1.00 60.69 179 GLU A C 1
ATOM 1418 O O . GLU A 1 179 ? -19.699 15.919 18.394 1.00 60.69 179 GLU A O 1
ATOM 1423 N N . ALA A 1 180 ? -17.685 15.212 17.817 1.00 56.28 180 ALA A N 1
ATOM 1424 C CA . ALA A 1 180 ? -17.249 15.097 19.221 1.00 56.28 180 ALA A CA 1
ATOM 1425 C C . ALA A 1 180 ? -16.791 16.425 19.877 1.00 56.28 180 ALA A C 1
ATOM 1427 O O . ALA A 1 180 ? -16.374 16.420 21.033 1.00 56.28 180 ALA A O 1
ATOM 1428 N N . GLY A 1 181 ? -16.836 17.555 19.159 1.00 51.25 181 GLY A N 1
ATOM 1429 C CA . GLY A 1 181 ? -16.197 18.817 19.565 1.00 51.25 181 GLY A CA 1
ATOM 1430 C C . GLY A 1 181 ? -17.118 20.011 19.834 1.00 51.25 181 GLY A C 1
ATOM 1431 O O . GLY A 1 181 ? -16.613 21.125 19.936 1.00 51.25 181 GLY A O 1
ATOM 1432 N N . GLY A 1 182 ? -18.440 19.840 19.926 1.00 46.69 182 GLY A N 1
ATOM 1433 C CA . GLY A 1 182 ? -19.322 21.00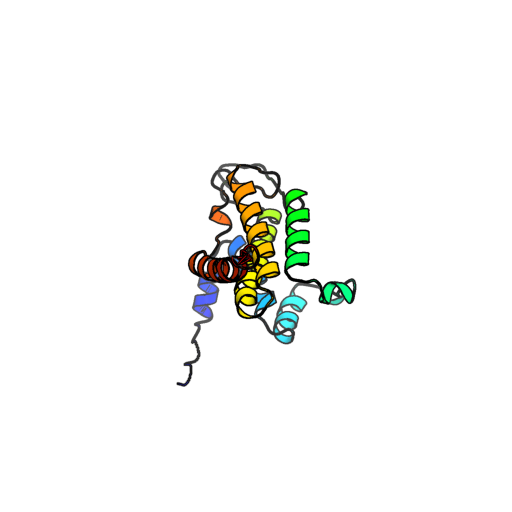3 20.061 1.00 46.69 182 GLY A CA 1
ATOM 1434 C C . GLY A 1 182 ? -20.775 20.686 20.371 1.00 46.69 182 GLY A C 1
ATOM 1435 O O . GLY A 1 182 ? -21.647 20.968 19.559 1.00 46.69 182 GLY A O 1
ATOM 1436 N N . VAL A 1 183 ? -21.057 20.161 21.565 1.00 43.28 183 VAL A N 1
ATOM 1437 C CA . VAL A 1 183 ? -22.379 20.380 22.163 1.00 43.28 183 VAL A CA 1
ATOM 1438 C C . VAL A 1 183 ? -22.276 21.661 22.978 1.00 43.28 183 VAL A C 1
ATOM 1440 O O . VAL A 1 183 ? -21.710 21.675 24.069 1.00 43.28 183 VAL A O 1
ATOM 1443 N N . CYS A 1 184 ? -22.781 22.756 22.413 1.00 47.09 184 CYS A N 1
ATOM 1444 C CA . CYS A 1 184 ? -23.062 23.970 23.161 1.00 47.09 184 CYS A CA 1
ATOM 1445 C C . CYS A 1 184 ? -24.031 23.614 24.292 1.00 47.09 184 CYS A C 1
ATOM 1447 O O . CYS A 1 184 ? -25.188 23.271 24.051 1.00 47.09 184 CYS A O 1
ATOM 1449 N N . GLN A 1 185 ? -23.546 23.687 25.526 1.00 42.06 185 GLN A N 1
ATOM 1450 C CA . GLN A 1 185 ? -24.383 23.677 26.711 1.00 42.06 185 GLN A CA 1
ATOM 1451 C C . GLN A 1 185 ? -25.136 25.010 26.725 1.00 42.06 185 GLN A C 1
ATOM 1453 O O . GLN A 1 185 ? -24.581 26.055 27.054 1.00 42.06 185 GLN A O 1
ATOM 1458 N N . ALA A 1 186 ? -26.376 24.993 26.237 1.00 47.41 186 ALA A N 1
ATOM 1459 C CA . ALA A 1 186 ? -27.283 26.117 26.382 1.00 47.41 186 ALA A CA 1
ATOM 1460 C C . ALA A 1 186 ? -27.744 26.150 27.842 1.00 47.41 186 ALA A C 1
ATOM 1462 O O . ALA A 1 186 ? -28.710 25.482 28.210 1.00 47.41 186 ALA A O 1
ATOM 1463 N N . ASP A 1 187 ? -27.031 26.908 28.671 1.00 46.72 187 ASP A N 1
ATOM 1464 C CA . ASP A 1 187 ? -27.529 27.300 29.983 1.00 46.72 187 ASP A CA 1
ATOM 1465 C C . ASP A 1 187 ? -28.771 28.175 29.773 1.00 46.72 187 ASP A C 1
ATOM 1467 O O . ASP A 1 187 ? -28.725 29.236 29.150 1.00 46.72 187 ASP A O 1
ATOM 1471 N N . HIS A 1 188 ? -29.917 27.683 30.238 1.00 46.53 188 HIS A N 1
ATOM 1472 C CA . HIS A 1 188 ? -31.108 28.496 30.445 1.00 46.53 188 HIS A CA 1
ATOM 1473 C C . HIS A 1 188 ? -31.020 29.097 31.848 1.00 46.53 188 HIS A C 1
ATOM 1475 O O . HIS A 1 188 ? -31.167 28.378 32.839 1.00 46.53 188 HIS A O 1
ATOM 1481 N N . GLY A 1 189 ? -30.782 30.407 31.903 1.00 47.50 189 GLY A N 1
ATOM 1482 C CA . GLY A 1 189 ? -30.889 31.257 33.087 1.00 47.50 189 GLY A CA 1
ATOM 1483 C C . GLY A 1 189 ? -31.437 32.616 32.692 1.00 47.50 189 GLY A C 1
ATOM 1484 O O . GLY A 1 189 ? -30.867 33.206 31.748 1.00 47.50 189 GLY A O 1
#

pLDDT: mean 86.04, std 13.64, range [42.06, 98.31]

Foldseek 3Di:
DDDDPPDDDPVVVVVVLVVDDPLVVLLVVLVCVVVPDPVVVCVVQVVPDDCVVVDDPDPVVVPQDLLNLLVVLLVCQLQLVLADDDDDDPVCLQPFDPSRSVNLSVLQVSLVVLLVCLVPHQLVSSLNSVVSSVVSLVCQVVVDSSRYDHGPPDGSVVSPDPCVSRVVSNVSSVVVPVPPPDDPPPDDD

Sequence (189 aa):
MATKPVQIDRDKLRAAVRKLGNEYIFYMLDDAIELLRPTKLYKIAKKYLDLKGLRPDTEEATKASLLSEVKRFEKASLAGECYESFSVNSKNCTQQSSGTSAWIAEYRRLLDRCVISAMKSNPTEVRQAMDILFGLLNHLDEGNDDVIFFADEGGSWQVGVDWARVLPAWFKVLSATAEAGGVCQADHG